Protein AF-A0A5J4L5J0-F1 (afdb_monomer_lite)

InterPro domains:
  IPR002035 von Willebrand factor, type A [PS50234] (37-260)
  IPR036465 von Willebrand factor A-like domain superfamily [G3DSA:3.40.50.410] (36-260)
  IPR036465 von Willebrand factor A-like domain superfamily [SSF53300] (37-251)

Radius of gyration: 21.5 Å; chains: 1; bounding box: 55×52×64 Å

pLDDT: mean 82.97, std 16.53, range [25.91, 98.62]

Secondary structure (DSSP, 8-state):
-HHHHHHHHHHHHHHHHHHS------THHHH--S--EEEEEEE--GGGGB-TTSSB-SB--SS--STTB-HHHHHHHHHHHHH-TT-SS-BSHHHHHHH--EEEEEEE-SS---S--TTSSSEEEEE-TT--HHHHHHS-SS-B-TTTTTTS-TT-SSSTT----S---HHHHHHHHHHHHHHHHHH-TTTTTS-EEEEEEE----SSTTT--S-S--TTHHHHHHHHHHHHHHHHHTT-EEEEEE--SS--TTTTTSS--GGG----

Sequence (268 aa):
MFKMIKAVFLFVIILCLIFSGNVYSDETALFTTVAPDALIVLDLSGSMNWNPAGGTATSTSLPCTSSSCSRLAIAKTAIFNILDDNNNGTINSSDESSLNIRIGYMRFRDGNDTGGNYASGYIRLIWGIGSRYSRIYCNNATSCTITTNAGESSSATWISGERANGGTPLASALNEAKLYLDANKASDSAGACRQKFVILITDGADTYACSGDGSENQSDMYKRRRETVAKAKALADAGYKVFVIGFGADMPTCLKRTLNWAVLLWWY

Foldseek 3Di:
DVVVVVVVVVVVVVVVVVPPDDPDPPCLVVVDPAAAEEEEEEEQAQQQQAQLAGDHQPALDPPPPDSRHGNVNPVLNVLQCQQPVVPPQKRFVVSCVVNSHFYWYKYAYADADPVLDQPDDNIHGPGDGNQRSCCQWANDNGMDGQCRPVPDPSQQSTSHGDHRYFADQLLSNLSSVQVRLVVVLVPDPCSVSHAYEYEYEEQDQHQPPPNGPRDRDDPVSLVSLVSNVVSCVVCVVVRYHYHYHHRHDDQPPSRPPRNDDSNPPDDD

Structure (mmCIF, N/CA/C/O backbone):
data_AF-A0A5J4L5J0-F1
#
_entry.id   AF-A0A5J4L5J0-F1
#
loop_
_atom_site.group_PDB
_atom_site.id
_atom_site.type_symbol
_atom_site.label_atom_id
_atom_site.label_alt_id
_atom_site.label_comp_id
_atom_site.label_asym_id
_atom_site.label_entity_id
_atom_site.label_seq_id
_atom_site.pdbx_PDB_ins_code
_atom_site.Cartn_x
_atom_site.Cartn_y
_atom_site.Cartn_z
_atom_site.occupancy
_atom_site.B_iso_or_equiv
_atom_site.auth_seq_id
_atom_site.auth_comp_id
_atom_site.auth_asym_id
_atom_site.auth_atom_id
_atom_site.pdbx_PDB_model_num
ATOM 1 N N . MET A 1 1 ? -34.696 -29.407 -43.493 1.00 52.56 1 MET A N 1
ATOM 2 C CA . MET A 1 1 ? -33.518 -28.584 -43.123 1.00 52.56 1 MET A CA 1
ATOM 3 C C . MET A 1 1 ? -33.804 -27.536 -42.042 1.00 52.56 1 MET A C 1
ATOM 5 O O . MET A 1 1 ? -33.142 -27.575 -41.016 1.00 52.56 1 MET A O 1
ATOM 9 N N . PHE A 1 2 ? -34.814 -26.664 -42.179 1.00 50.28 2 PHE A N 1
ATOM 10 C CA . PHE A 1 2 ? -35.097 -25.591 -41.198 1.00 50.28 2 PHE A CA 1
ATOM 11 C C . PHE A 1 2 ? -35.408 -26.041 -39.751 1.00 50.28 2 PHE A C 1
ATOM 13 O O . PHE A 1 2 ? -35.080 -25.323 -38.811 1.00 50.28 2 PHE A O 1
ATOM 20 N N . LYS A 1 3 ? -36.003 -27.227 -39.538 1.00 54.28 3 LYS A N 1
ATOM 21 C CA . LYS A 1 3 ? -36.276 -27.764 -38.184 1.00 54.28 3 LYS A CA 1
ATOM 22 C C . LYS A 1 3 ? -35.009 -28.192 -37.429 1.00 54.28 3 LYS A C 1
ATOM 24 O O . LYS A 1 3 ? -34.931 -27.961 -36.228 1.00 54.28 3 LYS A O 1
ATOM 29 N N . MET A 1 4 ? -34.012 -28.755 -38.119 1.00 60.25 4 MET A N 1
ATOM 30 C CA . MET A 1 4 ? -32.745 -29.152 -37.485 1.00 60.25 4 MET A CA 1
ATOM 31 C C . MET A 1 4 ? -31.898 -27.940 -37.097 1.00 60.25 4 MET A C 1
ATOM 33 O O . MET A 1 4 ? -31.312 -27.935 -36.024 1.00 60.25 4 MET A O 1
ATOM 37 N N . ILE A 1 5 ? -31.902 -26.880 -37.911 1.00 67.25 5 ILE A N 1
ATOM 38 C CA . ILE A 1 5 ? -31.168 -25.641 -37.608 1.00 67.25 5 ILE A CA 1
ATOM 39 C C . ILE A 1 5 ? -31.722 -24.973 -36.340 1.00 67.25 5 ILE A C 1
ATOM 41 O O . ILE A 1 5 ? -30.948 -24.561 -35.484 1.00 67.25 5 ILE A O 1
ATOM 45 N N . LYS A 1 6 ? -33.052 -24.943 -36.160 1.00 64.75 6 LYS A N 1
ATOM 46 C CA . LYS A 1 6 ? -33.678 -24.428 -34.927 1.00 64.75 6 LYS A CA 1
ATOM 47 C C . LYS A 1 6 ? -33.334 -25.266 -33.691 1.00 64.75 6 LYS A C 1
ATOM 49 O O . LYS A 1 6 ? -33.088 -24.697 -32.634 1.00 64.75 6 LYS A O 1
ATOM 54 N N . ALA A 1 7 ? -33.295 -26.592 -33.827 1.00 71.94 7 ALA A N 1
ATOM 55 C CA . ALA A 1 7 ? -32.950 -27.492 -32.726 1.00 71.94 7 ALA A CA 1
ATOM 56 C C . ALA A 1 7 ? -31.484 -27.336 -32.288 1.00 71.94 7 ALA A C 1
ATOM 58 O O . ALA A 1 7 ? -31.206 -27.269 -31.095 1.00 71.94 7 ALA A O 1
ATOM 59 N N . VAL A 1 8 ? -30.562 -27.198 -33.246 1.00 77.06 8 VAL A N 1
ATOM 60 C CA . VAL A 1 8 ? -29.139 -26.956 -32.964 1.00 77.06 8 VAL A CA 1
ATOM 61 C C . VAL A 1 8 ? -28.933 -25.588 -32.312 1.00 77.06 8 VAL A C 1
ATOM 63 O O . VAL A 1 8 ? -28.195 -25.484 -31.339 1.00 77.06 8 VAL A O 1
ATOM 66 N N . PHE A 1 9 ? -29.630 -24.548 -32.778 1.00 76.06 9 PHE A N 1
ATOM 67 C CA . PHE A 1 9 ? -29.516 -23.207 -32.198 1.00 76.06 9 PHE A CA 1
ATOM 68 C C . PHE A 1 9 ? -30.024 -23.152 -30.749 1.00 76.06 9 PHE A C 1
ATOM 70 O O . PHE A 1 9 ? -29.380 -22.561 -29.885 1.00 76.06 9 PHE A O 1
ATOM 77 N N . LEU A 1 10 ? -31.143 -23.827 -30.459 1.00 77.19 10 LEU A N 1
ATOM 78 C CA . LEU A 1 10 ? -31.685 -23.920 -29.102 1.00 77.19 10 LEU A CA 1
ATOM 79 C C . LEU A 1 10 ? -30.749 -24.708 -28.171 1.00 77.19 10 LEU A C 1
ATOM 81 O O . LEU A 1 10 ? -30.555 -24.322 -27.022 1.00 77.19 10 LEU A O 1
ATOM 85 N N . PHE A 1 11 ? -30.129 -25.774 -28.683 1.00 80.38 11 PHE A N 1
ATOM 86 C CA . PHE A 1 11 ? -29.163 -26.573 -27.931 1.00 80.38 11 PHE A CA 1
ATOM 87 C C . PHE A 1 11 ? -27.901 -25.774 -27.575 1.00 80.38 11 PHE A C 1
ATOM 89 O O . PHE A 1 11 ? -27.436 -25.854 -26.443 1.00 80.38 11 PHE A O 1
ATOM 96 N N . VAL A 1 12 ? -27.387 -24.947 -28.494 1.00 79.75 12 VAL A N 1
ATOM 97 C CA . VAL A 1 12 ? -26.229 -24.071 -28.235 1.00 79.75 12 VAL A CA 1
ATOM 98 C C . VAL A 1 12 ? -26.550 -23.009 -27.179 1.00 79.75 12 VAL A C 1
ATOM 100 O O . VAL A 1 12 ? -25.735 -22.784 -26.291 1.00 79.75 12 VAL A O 1
ATOM 103 N N . ILE A 1 13 ? -27.745 -22.408 -27.206 1.00 76.62 13 ILE A N 1
ATOM 104 C CA . ILE A 1 13 ? -28.166 -21.429 -26.187 1.00 76.62 13 ILE A CA 1
ATOM 105 C C . ILE A 1 13 ? -28.267 -22.082 -24.803 1.00 76.62 13 ILE A C 1
ATOM 107 O O . ILE A 1 13 ? -27.775 -21.526 -23.825 1.00 76.62 13 ILE A O 1
ATOM 111 N N . ILE A 1 14 ? -28.860 -23.275 -24.717 1.00 76.44 14 ILE A N 1
ATOM 112 C CA . ILE A 1 14 ? -28.966 -24.024 -23.457 1.00 76.44 14 ILE A CA 1
ATOM 113 C C . ILE A 1 14 ? -27.573 -24.413 -22.944 1.00 76.44 14 ILE A C 1
ATOM 115 O O . ILE A 1 14 ? -27.299 -24.262 -21.759 1.00 76.44 14 ILE A O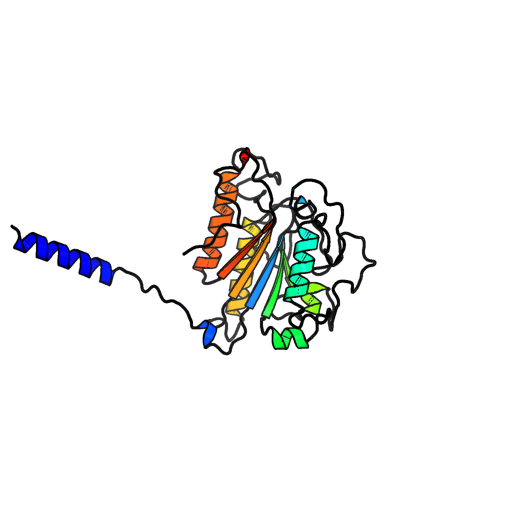 1
ATOM 119 N N . LEU A 1 15 ? -26.662 -24.832 -23.827 1.00 74.62 15 LEU A N 1
ATOM 120 C CA . LEU A 1 15 ? -25.277 -25.132 -23.464 1.00 74.62 15 LEU A CA 1
ATOM 121 C C . LEU A 1 15 ? -24.551 -23.882 -22.931 1.00 74.62 15 LEU A C 1
ATOM 123 O O . LEU A 1 15 ? -23.882 -23.957 -21.905 1.00 74.62 15 LEU A O 1
ATOM 127 N N . CYS A 1 16 ? -24.736 -22.719 -23.561 1.00 68.31 16 CYS A N 1
ATOM 128 C CA . CYS A 1 16 ? -24.175 -21.454 -23.081 1.00 68.31 16 CYS A CA 1
ATOM 129 C C . CYS A 1 16 ? -24.730 -21.033 -21.711 1.00 68.31 16 CYS A C 1
ATOM 131 O O . CYS A 1 16 ? -23.975 -20.479 -20.922 1.00 68.31 16 CYS A O 1
ATOM 133 N N . LEU A 1 17 ? -26.000 -21.330 -21.411 1.00 64.69 17 LEU A N 1
ATOM 134 C CA . LEU A 1 17 ? -26.625 -21.034 -20.114 1.00 64.69 17 LEU A CA 1
ATOM 135 C C . LEU A 1 17 ? -26.180 -21.989 -18.991 1.00 64.69 17 LEU A C 1
ATOM 137 O O . LEU A 1 17 ? -26.175 -21.606 -17.825 1.00 64.69 17 LEU A O 1
ATOM 141 N N . ILE A 1 18 ? -25.794 -23.225 -19.327 1.00 69.69 18 ILE A N 1
ATOM 142 C CA . ILE A 1 18 ? -25.270 -24.206 -18.360 1.00 69.69 18 ILE A CA 1
ATOM 143 C C . ILE A 1 18 ? -23.788 -23.931 -18.039 1.00 69.69 18 ILE A C 1
ATOM 145 O O . ILE A 1 18 ? -23.340 -24.208 -16.929 1.00 69.69 18 ILE A O 1
ATOM 149 N N . PHE A 1 19 ? -23.030 -23.370 -18.992 1.00 59.81 19 PHE A N 1
ATOM 150 C CA . PHE A 1 19 ? -21.606 -23.036 -18.830 1.00 59.81 19 PHE A CA 1
ATOM 151 C C . PHE A 1 19 ? -21.324 -21.568 -18.481 1.00 59.81 19 PHE A C 1
ATOM 153 O O . PHE A 1 19 ? -20.173 -21.223 -18.206 1.00 59.81 19 PHE A O 1
ATOM 160 N N . SER A 1 20 ? -22.332 -20.694 -18.453 1.00 53.97 20 SER A N 1
ATOM 161 C CA . SER A 1 20 ? -22.197 -19.378 -17.832 1.00 53.97 20 SER A CA 1
ATOM 162 C C . SER A 1 20 ? -22.047 -19.568 -16.325 1.00 53.97 20 SER A C 1
ATOM 164 O O . SER A 1 20 ? -23.019 -19.847 -15.626 1.00 53.97 20 SER A O 1
ATOM 166 N N . GLY A 1 21 ? -20.809 -19.465 -15.834 1.00 55.59 21 GLY A N 1
ATOM 167 C CA . GLY A 1 21 ? -20.530 -19.429 -14.403 1.00 55.59 21 GLY A CA 1
ATOM 168 C C . GLY A 1 21 ? -21.395 -18.366 -13.728 1.00 55.59 21 GLY A C 1
ATOM 169 O O . GLY A 1 21 ? -21.675 -17.321 -14.315 1.00 55.59 21 GLY A O 1
ATOM 170 N N . ASN A 1 22 ? -21.848 -18.647 -12.508 1.00 57.38 22 ASN A N 1
ATOM 171 C CA . ASN A 1 22 ? -22.614 -17.674 -11.744 1.00 57.38 22 ASN A CA 1
ATOM 172 C C . ASN A 1 22 ? -21.765 -16.408 -11.551 1.00 57.38 22 ASN A C 1
ATOM 174 O O . ASN A 1 22 ? -20.768 -16.437 -10.829 1.00 57.38 22 ASN A O 1
ATOM 178 N N . VAL A 1 23 ? -22.154 -15.306 -12.190 1.00 46.38 23 VAL A N 1
ATOM 179 C CA . VAL A 1 23 ? -21.653 -13.974 -11.851 1.00 46.38 23 VAL A CA 1
ATOM 180 C C . VAL A 1 23 ? -22.565 -13.464 -10.746 1.00 46.38 23 VAL A C 1
ATOM 182 O O . VAL A 1 23 ? -23.669 -12.990 -11.005 1.00 46.38 23 VAL A O 1
ATOM 185 N N . TYR A 1 24 ? -22.141 -13.648 -9.501 1.00 52.78 24 TYR A N 1
ATOM 186 C CA . TYR A 1 24 ? -22.815 -13.032 -8.368 1.00 52.78 24 TYR A CA 1
ATOM 187 C C . TYR A 1 24 ? -22.299 -11.599 -8.217 1.00 52.78 24 TYR A C 1
ATOM 189 O O . TYR A 1 24 ? -21.095 -11.392 -8.076 1.00 52.78 24 TYR A O 1
ATOM 197 N N . SER A 1 25 ? -23.208 -10.620 -8.207 1.00 47.84 25 SER A N 1
ATOM 198 C CA . SER A 1 25 ? -22.940 -9.360 -7.505 1.00 47.84 25 SER A CA 1
ATOM 199 C C . SER A 1 25 ? -22.868 -9.715 -6.021 1.00 47.84 25 SER A C 1
ATOM 201 O O . SER A 1 25 ? -23.880 -10.080 -5.421 1.00 47.84 25 SER A O 1
ATOM 203 N N . ASP A 1 26 ? -21.660 -9.748 -5.462 1.00 57.84 26 ASP A N 1
ATOM 204 C CA . ASP A 1 26 ? -21.431 -10.116 -4.066 1.00 57.84 26 ASP A CA 1
ATOM 205 C C . ASP A 1 26 ? -21.757 -8.932 -3.140 1.00 57.84 26 ASP A C 1
ATOM 207 O O . ASP A 1 26 ? -20.876 -8.198 -2.693 1.00 57.84 26 ASP A O 1
ATOM 211 N N . GLU A 1 27 ? -23.048 -8.755 -2.847 1.00 51.84 27 GLU A N 1
ATOM 212 C CA . GLU A 1 27 ? -23.554 -7.798 -1.851 1.00 51.84 27 GLU A CA 1
ATOM 213 C C . GLU A 1 27 ? -23.378 -8.308 -0.407 1.00 51.84 27 GLU A C 1
ATOM 215 O O . GLU A 1 27 ? -23.875 -7.690 0.536 1.00 51.84 27 GLU A O 1
ATOM 220 N N . THR A 1 28 ? -22.680 -9.433 -0.186 1.00 55.97 28 THR A N 1
ATOM 221 C CA . THR A 1 28 ? -22.481 -10.003 1.160 1.00 55.97 28 THR A CA 1
ATOM 222 C C . THR A 1 28 ? -21.806 -8.993 2.092 1.00 55.97 28 THR A C 1
ATOM 224 O O . THR A 1 28 ? -22.116 -8.949 3.280 1.00 55.97 28 THR A O 1
ATOM 227 N N . ALA A 1 29 ? -20.978 -8.097 1.544 1.00 53.62 29 ALA A N 1
ATOM 228 C CA . ALA A 1 29 ? -20.359 -6.991 2.274 1.00 53.62 29 ALA A CA 1
ATOM 229 C C . ALA A 1 29 ? -21.366 -6.007 2.906 1.00 53.62 29 ALA A C 1
ATOM 231 O O . ALA A 1 29 ? -21.043 -5.389 3.916 1.00 53.62 29 ALA A O 1
ATOM 232 N N . LEU A 1 30 ? -22.576 -5.875 2.349 1.00 51.03 30 LEU A N 1
ATOM 233 C CA . LEU A 1 30 ? -23.622 -4.986 2.867 1.00 51.03 30 LEU A CA 1
ATOM 234 C C . LEU A 1 30 ? -24.347 -5.584 4.089 1.00 51.03 30 LEU A C 1
ATOM 236 O O . LEU A 1 30 ? -24.940 -4.849 4.876 1.00 51.03 30 LEU A O 1
ATOM 240 N N . PHE A 1 31 ? -24.294 -6.911 4.265 1.00 52.12 31 PHE A N 1
ATOM 241 C CA . PHE A 1 31 ? -25.035 -7.638 5.308 1.00 52.12 31 PHE A CA 1
ATOM 242 C C . PHE A 1 31 ? -24.140 -8.359 6.325 1.00 52.12 31 PHE A C 1
ATOM 244 O O . PHE A 1 31 ? -24.642 -8.917 7.303 1.00 52.12 31 PHE A O 1
ATOM 251 N N . THR A 1 32 ? -22.818 -8.342 6.146 1.00 55.34 32 THR A N 1
ATOM 252 C CA . THR A 1 32 ? -21.877 -8.808 7.169 1.00 55.34 32 THR A CA 1
ATOM 253 C C . THR A 1 32 ? -21.613 -7.704 8.187 1.00 55.34 32 THR A C 1
ATOM 255 O O . THR A 1 32 ? -21.039 -6.674 7.856 1.00 55.34 32 THR A O 1
ATOM 258 N N . THR A 1 33 ? -21.924 -7.949 9.460 1.00 67.81 33 THR A N 1
ATOM 259 C CA . THR A 1 33 ? -21.573 -7.081 10.605 1.00 67.81 33 THR A CA 1
ATOM 260 C C . THR A 1 33 ? -20.072 -7.065 10.934 1.00 67.81 33 THR A C 1
ATOM 262 O O . THR A 1 33 ? -19.659 -6.560 11.977 1.00 67.81 33 THR A O 1
ATOM 265 N N . VAL A 1 34 ? -19.237 -7.649 10.073 1.00 88.81 34 VAL A N 1
ATOM 266 C CA . VAL A 1 34 ? -17.810 -7.839 10.311 1.00 88.81 34 VAL A CA 1
ATOM 267 C C . VAL A 1 34 ? -17.030 -6.734 9.609 1.00 88.81 34 VAL A C 1
ATOM 269 O O . VAL A 1 34 ? -17.001 -6.681 8.383 1.00 88.81 34 VAL A O 1
ATOM 272 N N . ALA A 1 35 ? -16.357 -5.893 10.398 1.00 92.06 35 ALA A N 1
ATOM 273 C CA . ALA A 1 35 ? -15.466 -4.850 9.895 1.00 92.06 35 ALA A CA 1
ATOM 274 C C . ALA A 1 35 ? -14.453 -5.429 8.886 1.00 92.06 35 ALA A C 1
ATOM 276 O O . ALA A 1 35 ? -13.770 -6.404 9.235 1.00 92.06 35 ALA A O 1
ATOM 277 N N . PRO A 1 36 ? -14.341 -4.871 7.665 1.00 94.56 36 PRO A N 1
ATOM 278 C CA . PRO A 1 36 ? -13.401 -5.347 6.658 1.00 94.56 36 PRO A CA 1
ATOM 279 C C . PRO A 1 36 ? -11.950 -5.043 7.040 1.00 94.56 36 PRO A C 1
ATOM 281 O O . PRO A 1 36 ? -11.681 -4.173 7.870 1.00 94.56 36 PRO A O 1
ATOM 284 N N . ASP A 1 37 ? -11.012 -5.726 6.383 1.00 97.31 37 ASP A N 1
ATOM 285 C CA . ASP A 1 37 ? -9.586 -5.430 6.509 1.00 97.31 37 ASP A CA 1
ATOM 286 C C . ASP A 1 37 ? -9.050 -4.708 5.272 1.00 97.31 37 ASP A C 1
ATOM 288 O O . ASP A 1 37 ? -9.292 -5.138 4.144 1.00 97.31 37 ASP A O 1
ATOM 292 N N . ALA A 1 38 ? -8.243 -3.670 5.467 1.00 97.88 38 ALA A N 1
ATOM 293 C CA . ALA A 1 38 ? -7.542 -2.984 4.387 1.00 97.88 38 ALA A CA 1
ATOM 294 C C . ALA A 1 38 ? -6.039 -2.917 4.668 1.00 97.88 38 ALA A C 1
ATOM 296 O O . ALA A 1 38 ? -5.607 -2.460 5.724 1.00 97.88 38 ALA A O 1
ATOM 297 N N . LEU A 1 39 ? -5.226 -3.346 3.705 1.00 98.62 39 LEU A N 1
ATOM 298 C CA . LEU A 1 39 ? -3.779 -3.180 3.732 1.00 98.62 39 LEU A CA 1
ATOM 299 C C . LEU A 1 39 ? -3.385 -2.027 2.811 1.00 98.62 39 LEU A C 1
ATOM 301 O O . LEU A 1 39 ? -3.484 -2.144 1.589 1.00 98.62 39 LEU A O 1
ATOM 305 N N . ILE A 1 40 ? -2.897 -0.935 3.392 1.00 98.19 40 ILE A N 1
ATOM 306 C CA . ILE A 1 40 ? -2.245 0.132 2.633 1.00 98.19 40 ILE A CA 1
ATOM 307 C C . ILE A 1 40 ? -0.853 -0.366 2.253 1.00 98.19 40 ILE A C 1
ATOM 309 O O . ILE A 1 40 ? -0.044 -0.667 3.131 1.00 98.19 40 ILE A O 1
ATOM 313 N N . VAL A 1 41 ? -0.579 -0.448 0.954 1.00 97.62 41 VAL A N 1
ATOM 314 C CA . VAL A 1 41 ? 0.730 -0.801 0.399 1.00 97.62 41 VAL A CA 1
ATOM 315 C C . VAL A 1 41 ? 1.279 0.441 -0.280 1.00 97.62 41 VAL A C 1
ATOM 317 O O . VAL A 1 41 ? 0.811 0.833 -1.348 1.00 97.62 41 VAL A O 1
ATOM 320 N N . LEU A 1 42 ? 2.239 1.093 0.364 1.00 96.31 42 LEU A N 1
ATOM 321 C CA . LEU A 1 42 ? 2.723 2.388 -0.082 1.00 96.31 42 LEU A CA 1
ATOM 322 C C . LEU A 1 42 ? 4.111 2.309 -0.700 1.00 96.31 42 LEU A C 1
ATOM 324 O O . LEU A 1 42 ? 5.065 1.813 -0.093 1.00 96.31 42 LEU A O 1
ATOM 328 N N . ASP A 1 43 ? 4.194 2.896 -1.880 1.00 94.50 43 ASP A N 1
ATOM 329 C CA . ASP A 1 43 ? 5.421 3.153 -2.597 1.00 94.50 43 ASP A CA 1
ATOM 330 C C . ASP A 1 43 ? 6.234 4.252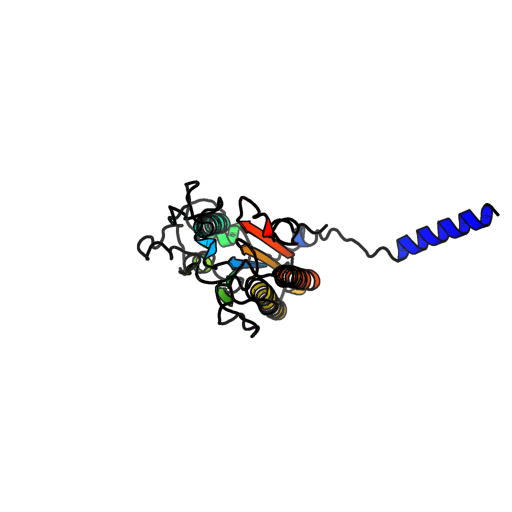 -1.926 1.00 94.50 43 ASP A C 1
ATOM 332 O O . ASP A 1 43 ? 5.767 5.368 -1.678 1.00 94.50 43 ASP A O 1
ATOM 336 N N . LEU A 1 44 ? 7.479 3.913 -1.648 1.00 93.81 44 LEU A N 1
ATOM 337 C CA . LEU A 1 44 ? 8.501 4.807 -1.155 1.00 93.81 44 LEU A CA 1
ATOM 338 C C . LEU A 1 44 ? 9.744 4.718 -2.044 1.00 93.81 44 LEU A C 1
ATOM 340 O O . LEU A 1 44 ? 10.857 4.851 -1.549 1.00 93.81 44 LEU A O 1
ATOM 344 N N . SER A 1 45 ? 9.580 4.485 -3.342 1.00 91.81 45 SER A N 1
ATOM 345 C CA . SER A 1 45 ? 10.622 4.693 -4.345 1.00 91.81 45 SER A CA 1
ATOM 346 C C . SER A 1 45 ? 11.021 6.172 -4.425 1.00 91.81 45 SER A C 1
ATOM 348 O O . SER A 1 45 ? 10.297 7.073 -3.994 1.00 91.81 45 SER A O 1
ATOM 350 N N . GLY A 1 46 ? 12.206 6.456 -4.964 1.00 88.81 46 GLY A N 1
ATOM 351 C CA . GLY A 1 46 ? 12.734 7.815 -5.088 1.00 88.81 46 GLY A CA 1
ATOM 352 C C . GLY A 1 46 ? 11.868 8.730 -5.960 1.00 88.81 46 GLY A C 1
ATOM 353 O O . GLY A 1 46 ? 11.796 9.932 -5.693 1.00 88.81 46 GLY A O 1
ATOM 354 N N . SER A 1 47 ? 11.171 8.176 -6.954 1.00 86.88 47 SER A N 1
ATOM 355 C CA . SER A 1 47 ? 10.265 8.912 -7.841 1.00 86.88 47 SER A CA 1
ATOM 356 C C . SER A 1 47 ? 9.061 9.501 -7.095 1.00 86.88 47 SER A C 1
ATOM 358 O O . SER A 1 47 ? 8.575 10.574 -7.460 1.00 86.88 47 SER A O 1
ATOM 360 N N . MET A 1 48 ? 8.672 8.929 -5.951 1.00 88.88 48 MET A N 1
ATOM 361 C CA . MET A 1 48 ? 7.610 9.477 -5.101 1.00 88.88 48 MET A CA 1
ATOM 362 C C . MET A 1 48 ? 7.958 10.850 -4.487 1.00 88.88 48 MET A C 1
ATOM 364 O O . MET A 1 48 ? 7.066 11.561 -4.016 1.00 88.88 48 MET A O 1
ATOM 368 N N . ASN A 1 49 ? 9.228 11.278 -4.515 1.00 88.12 49 ASN A N 1
ATOM 369 C CA . ASN A 1 49 ? 9.627 12.641 -4.130 1.00 88.12 49 ASN A CA 1
ATOM 370 C C . ASN A 1 49 ? 9.394 13.688 -5.228 1.00 88.12 49 ASN A C 1
ATOM 372 O O . ASN A 1 49 ? 9.593 14.878 -4.983 1.00 88.12 49 ASN A O 1
ATOM 376 N N . TRP A 1 50 ? 9.007 13.286 -6.434 1.00 85.69 50 TRP A N 1
ATOM 377 C CA . TRP A 1 50 ? 8.839 14.206 -7.554 1.00 85.69 50 TRP A CA 1
ATOM 378 C C . TRP A 1 50 ? 7.464 14.862 -7.533 1.00 85.69 50 TRP A C 1
ATOM 380 O O . TRP A 1 50 ? 6.539 14.401 -6.858 1.00 85.69 50 TRP A O 1
ATOM 390 N N . ASN A 1 51 ? 7.331 15.963 -8.269 1.00 84.88 51 ASN A N 1
ATOM 391 C CA . ASN A 1 51 ? 6.029 16.573 -8.491 1.00 84.88 51 ASN A CA 1
ATOM 392 C C . ASN A 1 51 ? 5.150 15.614 -9.326 1.00 84.88 51 ASN A C 1
ATOM 394 O O . ASN A 1 51 ? 5.677 14.946 -10.224 1.00 84.88 51 ASN A O 1
ATOM 398 N N . PRO A 1 52 ? 3.825 15.534 -9.094 1.00 81.69 52 PRO A N 1
ATOM 399 C CA . PRO A 1 52 ? 2.918 14.774 -9.953 1.00 81.69 52 PRO A CA 1
ATOM 400 C C . PRO A 1 52 ? 3.092 15.070 -11.448 1.00 81.69 52 PRO A C 1
ATOM 402 O O . PRO A 1 52 ? 3.181 14.122 -12.226 1.00 81.69 52 PRO A O 1
ATOM 405 N N . ALA A 1 53 ? 3.265 16.348 -11.815 1.00 77.31 53 ALA A N 1
ATOM 406 C CA . ALA A 1 53 ? 3.541 16.833 -13.171 1.00 77.31 53 ALA A CA 1
ATOM 407 C C . ALA A 1 53 ? 4.898 16.389 -13.755 1.00 77.31 53 ALA A C 1
ATOM 409 O O . ALA A 1 53 ? 5.154 16.586 -14.939 1.00 77.31 53 ALA A O 1
ATOM 410 N N . GLY A 1 54 ? 5.763 15.772 -12.948 1.00 73.56 54 GLY A N 1
ATOM 411 C CA . GLY A 1 54 ? 7.156 15.491 -13.281 1.00 73.56 54 GLY A CA 1
ATOM 412 C C . GLY A 1 54 ? 8.106 16.587 -12.788 1.00 73.56 54 GLY A C 1
ATOM 413 O O . GLY A 1 54 ? 7.701 17.705 -12.476 1.00 73.56 54 GLY A O 1
ATOM 414 N N . GLY A 1 55 ? 9.395 16.251 -12.693 1.00 75.75 55 GLY A N 1
ATOM 415 C CA . GLY A 1 55 ? 10.423 17.153 -12.171 1.00 75.75 55 GLY A CA 1
ATOM 416 C C . GLY A 1 55 ? 10.440 17.269 -10.641 1.00 75.75 55 GLY A C 1
ATOM 417 O O . GLY A 1 55 ? 9.775 16.525 -9.918 1.00 75.75 55 GLY A O 1
ATOM 418 N N . THR A 1 56 ? 11.254 18.195 -10.135 1.00 77.69 56 THR A N 1
ATOM 419 C CA . THR A 1 56 ? 11.510 18.358 -8.697 1.00 77.69 56 THR A CA 1
ATOM 420 C C . THR A 1 56 ? 10.296 18.947 -7.980 1.00 77.69 56 THR A C 1
ATOM 422 O O . THR A 1 56 ? 9.830 20.030 -8.330 1.00 77.69 56 THR A O 1
ATOM 425 N N . ALA A 1 57 ? 9.803 18.270 -6.939 1.00 77.62 57 ALA A N 1
ATOM 426 C CA . ALA A 1 57 ? 8.829 18.869 -6.033 1.00 77.62 57 ALA A CA 1
ATOM 427 C C . ALA A 1 57 ? 9.481 20.004 -5.233 1.00 77.62 57 ALA A C 1
ATOM 429 O O . ALA A 1 57 ? 10.584 19.844 -4.712 1.00 77.62 57 ALA A O 1
ATOM 430 N N . THR A 1 58 ? 8.794 21.138 -5.096 1.00 72.69 58 THR A N 1
ATOM 431 C CA . THR A 1 58 ? 9.294 22.267 -4.290 1.00 72.69 58 THR A CA 1
ATOM 432 C C . THR A 1 58 ? 8.713 22.289 -2.878 1.00 72.69 58 THR A C 1
ATOM 434 O O . THR A 1 58 ? 9.117 23.115 -2.064 1.00 72.69 58 THR A O 1
ATOM 437 N N . SER A 1 59 ? 7.803 21.361 -2.557 1.00 73.56 59 SER A N 1
ATOM 438 C CA . SER A 1 59 ? 7.276 21.175 -1.207 1.00 73.56 59 SER A CA 1
ATOM 439 C C . SER A 1 59 ? 7.145 19.696 -0.841 1.00 73.56 59 SER A C 1
ATOM 441 O O . SER A 1 59 ? 6.622 18.884 -1.602 1.00 73.56 59 SER A O 1
ATOM 443 N N . THR A 1 60 ? 7.595 19.354 0.362 1.00 75.25 60 THR A N 1
ATOM 444 C CA . THR A 1 60 ? 7.358 18.058 1.020 1.00 75.25 60 THR A CA 1
ATOM 445 C C . THR A 1 60 ? 6.570 18.226 2.323 1.00 75.25 60 THR A C 1
ATOM 447 O O . THR A 1 60 ? 6.494 17.304 3.134 1.00 75.25 60 THR A O 1
ATOM 450 N N . SER A 1 61 ? 6.011 19.419 2.540 1.00 77.50 61 SER A N 1
ATOM 451 C CA . SER A 1 61 ? 5.292 19.798 3.753 1.00 77.50 61 SER A CA 1
ATOM 452 C C . SER A 1 61 ? 3.939 19.095 3.858 1.00 77.50 61 SER A C 1
ATOM 454 O O . SER A 1 61 ? 3.324 18.743 2.850 1.00 77.50 61 SER A O 1
ATOM 456 N N . LEU A 1 62 ? 3.469 18.928 5.095 1.00 81.50 62 LEU A N 1
ATOM 457 C CA . LEU A 1 62 ? 2.159 18.369 5.417 1.00 81.50 62 LEU A CA 1
ATOM 458 C C . LEU A 1 62 ? 1.360 19.359 6.285 1.00 81.50 62 LEU A C 1
ATOM 460 O O . LEU A 1 62 ? 1.955 19.948 7.191 1.00 81.50 62 LEU A O 1
ATOM 464 N N . PRO A 1 63 ? 0.047 19.544 6.046 1.00 85.56 63 PRO A N 1
ATOM 465 C CA . PRO A 1 63 ? -0.713 19.025 4.903 1.00 85.56 63 PRO A CA 1
ATOM 466 C C . PRO A 1 63 ? -0.166 19.542 3.568 1.00 85.56 63 PRO A C 1
ATOM 468 O O . PRO A 1 63 ? 0.318 20.670 3.474 1.00 85.56 63 PRO A O 1
ATOM 471 N N . CYS A 1 64 ? -0.265 18.723 2.522 1.00 83.50 64 CYS A N 1
ATOM 472 C CA . CYS A 1 64 ? -0.043 19.209 1.172 1.00 83.50 64 CYS A CA 1
ATOM 473 C C . CYS A 1 64 ? -1.226 20.091 0.747 1.00 83.50 64 CYS A C 1
ATOM 475 O O . CYS A 1 64 ? -2.330 19.597 0.531 1.00 83.50 64 CYS A O 1
ATOM 477 N N . THR A 1 65 ? -0.982 21.391 0.596 1.00 80.81 65 THR A N 1
ATOM 478 C CA . THR A 1 65 ? -1.992 22.382 0.178 1.00 80.81 65 THR A CA 1
ATOM 479 C C . THR A 1 65 ? -1.639 23.091 -1.131 1.00 80.81 65 THR A C 1
ATOM 481 O O . THR A 1 65 ? -2.361 23.984 -1.565 1.00 80.81 65 THR A O 1
ATOM 484 N N . SER A 1 66 ? -0.532 22.707 -1.776 1.00 79.25 66 SER A N 1
ATOM 485 C CA . SER A 1 66 ? -0.034 23.338 -3.005 1.00 79.25 66 SER A CA 1
ATOM 486 C C . SER A 1 66 ? 0.027 22.349 -4.168 1.00 79.25 66 SER A C 1
ATOM 488 O O . SER A 1 66 ? 0.211 21.151 -3.966 1.00 79.25 66 SER A O 1
ATOM 490 N N . SER A 1 67 ? -0.031 22.847 -5.403 1.00 75.50 67 SER A N 1
ATOM 491 C CA . SER A 1 67 ? 0.223 22.042 -6.610 1.00 75.50 67 SER A CA 1
ATOM 492 C C . SER A 1 67 ? 1.685 21.589 -6.745 1.00 75.50 67 SER A C 1
ATOM 494 O O . SER A 1 67 ? 2.010 20.770 -7.605 1.00 75.50 67 SER A O 1
ATOM 496 N N . SER A 1 68 ? 2.576 22.095 -5.890 1.00 80.62 68 SER A N 1
ATOM 497 C CA . SER A 1 68 ? 4.014 21.832 -5.951 1.00 80.62 68 SER A CA 1
ATOM 498 C C . SER A 1 68 ? 4.490 20.703 -5.033 1.00 80.62 68 SER A C 1
ATOM 500 O O . SER A 1 68 ? 5.695 20.441 -4.960 1.00 80.62 68 SER A O 1
ATOM 502 N N . CYS A 1 69 ? 3.569 20.051 -4.321 1.00 86.00 69 CYS A N 1
ATOM 503 C CA . CYS A 1 69 ? 3.897 18.958 -3.419 1.00 86.00 69 CYS A CA 1
ATOM 504 C C . CYS A 1 69 ? 4.489 17.752 -4.145 1.00 86.00 69 CYS A C 1
ATOM 506 O O . CYS A 1 69 ? 4.163 17.477 -5.302 1.00 86.00 69 CYS A O 1
ATOM 508 N N . SER A 1 70 ? 5.293 16.972 -3.428 1.00 88.12 70 SER A N 1
ATOM 509 C CA . SER A 1 70 ? 5.665 15.640 -3.887 1.00 88.12 70 SER A CA 1
ATOM 510 C C . SER A 1 70 ? 4.469 14.686 -3.885 1.00 88.12 70 SER A C 1
ATOM 512 O O . SER A 1 70 ? 3.537 14.826 -3.085 1.00 88.12 70 SER A O 1
ATOM 514 N N . ARG A 1 71 ? 4.522 13.664 -4.744 1.00 88.56 71 ARG A N 1
ATOM 515 C CA . ARG A 1 71 ? 3.550 12.554 -4.765 1.00 88.56 71 ARG A CA 1
ATOM 516 C C . ARG A 1 71 ? 3.408 11.916 -3.384 1.00 88.56 71 ARG A C 1
ATOM 518 O O . ARG A 1 71 ? 2.297 11.678 -2.916 1.00 88.56 71 ARG A O 1
ATOM 525 N N . LEU A 1 72 ? 4.528 11.737 -2.684 1.00 89.19 72 LEU A N 1
ATOM 526 C CA . LEU A 1 72 ? 4.543 11.218 -1.323 1.00 89.19 72 LEU A CA 1
ATOM 527 C C . LEU A 1 72 ? 3.832 12.144 -0.326 1.00 89.19 72 LEU A C 1
ATOM 529 O O . LEU A 1 72 ? 3.090 11.653 0.518 1.00 89.19 72 LEU A O 1
ATOM 533 N N . ALA A 1 73 ? 4.024 13.464 -0.399 1.00 88.56 73 ALA A N 1
ATOM 534 C CA . ALA A 1 73 ? 3.328 14.398 0.491 1.00 88.56 73 ALA A CA 1
ATOM 535 C C . ALA A 1 73 ? 1.807 14.387 0.252 1.00 88.56 73 ALA A C 1
ATOM 537 O O . ALA A 1 73 ? 1.025 14.430 1.206 1.00 88.56 73 ALA A O 1
ATOM 538 N N . ILE A 1 74 ? 1.380 14.247 -1.006 1.00 89.31 74 ILE A N 1
ATOM 539 C CA . ILE A 1 74 ? -0.035 14.081 -1.362 1.00 89.31 74 ILE A CA 1
ATOM 540 C C . ILE A 1 74 ? -0.575 12.765 -0.792 1.00 89.31 74 ILE A C 1
ATOM 542 O O . ILE A 1 74 ? -1.593 12.782 -0.105 1.00 89.31 74 ILE A O 1
ATOM 546 N N . ALA A 1 75 ? 0.130 11.646 -0.992 1.00 91.75 75 ALA A N 1
ATOM 547 C CA . ALA A 1 75 ? -0.254 10.344 -0.444 1.00 91.75 75 ALA A CA 1
ATOM 548 C C . ALA A 1 75 ? -0.391 10.381 1.085 1.00 91.75 75 ALA A C 1
ATOM 550 O O . ALA A 1 75 ? -1.406 9.957 1.629 1.00 91.75 75 ALA A O 1
ATOM 551 N N . LYS A 1 76 ? 0.599 10.951 1.784 1.00 91.56 76 LYS A N 1
ATOM 552 C CA . LYS A 1 76 ? 0.586 11.121 3.245 1.00 91.56 76 LYS A CA 1
ATOM 553 C C . LYS A 1 76 ? -0.589 11.979 3.723 1.00 91.56 76 LYS A C 1
ATOM 555 O O . LYS A 1 76 ? -1.170 11.677 4.760 1.00 91.56 76 LYS A O 1
ATOM 560 N N . THR A 1 77 ? -0.946 13.027 2.981 1.00 91.56 77 THR A N 1
ATOM 561 C CA . THR A 1 77 ? -2.100 13.884 3.304 1.00 91.56 77 THR A CA 1
ATOM 562 C C . THR A 1 77 ? -3.417 13.142 3.081 1.00 91.56 77 THR A C 1
ATOM 564 O O . THR A 1 77 ? -4.286 13.160 3.943 1.00 91.56 77 THR A O 1
ATOM 567 N N . ALA A 1 78 ? -3.551 12.431 1.960 1.00 93.25 78 ALA A N 1
ATOM 568 C CA . ALA A 1 78 ? -4.749 11.655 1.655 1.00 93.25 78 ALA A CA 1
ATOM 569 C C . ALA A 1 78 ? -4.971 10.520 2.664 1.00 93.25 78 ALA A C 1
ATOM 571 O O . ALA A 1 78 ? -6.084 10.340 3.142 1.00 93.25 78 ALA A O 1
ATOM 572 N N . ILE A 1 79 ? -3.909 9.796 3.038 1.00 95.25 79 ILE A N 1
ATOM 573 C CA . ILE A 1 79 ? -3.982 8.751 4.065 1.00 95.25 79 ILE A CA 1
ATOM 574 C C . ILE A 1 79 ? -4.395 9.349 5.412 1.00 95.25 79 ILE A C 1
ATOM 576 O O . ILE A 1 79 ? -5.223 8.750 6.086 1.00 95.25 79 ILE A O 1
ATOM 580 N N . PHE A 1 80 ? -3.871 10.520 5.799 1.00 95.12 80 PHE A N 1
ATOM 581 C CA . PHE A 1 80 ? -4.322 11.191 7.023 1.00 95.12 80 PHE A CA 1
ATOM 582 C C . PHE A 1 80 ? -5.828 11.430 7.002 1.00 95.12 80 PHE A C 1
ATOM 584 O O . PHE A 1 80 ? -6.509 11.014 7.924 1.00 95.12 80 PHE A O 1
ATOM 591 N N . ASN A 1 81 ? -6.337 12.026 5.923 1.00 94.81 81 ASN A N 1
ATOM 592 C CA . ASN A 1 81 ? -7.758 12.347 5.795 1.00 94.81 81 ASN A CA 1
ATOM 593 C C . ASN A 1 81 ? -8.648 11.093 5.750 1.00 94.81 81 ASN A C 1
ATOM 595 O O . ASN A 1 81 ? -9.791 11.151 6.176 1.00 94.81 81 ASN A O 1
ATOM 599 N N . ILE A 1 82 ? -8.146 9.959 5.245 1.00 94.81 82 ILE A N 1
ATOM 600 C CA . ILE A 1 82 ? -8.861 8.674 5.328 1.00 94.81 82 ILE A CA 1
ATOM 601 C C . ILE A 1 82 ? -8.935 8.189 6.780 1.00 94.81 82 ILE A C 1
ATOM 603 O O . ILE A 1 82 ? -9.940 7.619 7.184 1.00 94.81 82 ILE A O 1
ATOM 607 N N . LEU A 1 83 ? -7.858 8.364 7.547 1.00 96.62 83 LEU A N 1
ATOM 608 C CA . LEU A 1 83 ? -7.761 7.893 8.929 1.00 96.62 83 LEU A CA 1
ATOM 609 C C . LEU A 1 83 ? -8.391 8.856 9.951 1.00 96.62 83 LEU A C 1
ATOM 611 O O . LEU A 1 83 ? -8.691 8.424 11.057 1.00 96.62 83 LEU A O 1
ATOM 615 N N . ASP A 1 84 ? -8.558 10.132 9.610 1.00 96.50 84 ASP A N 1
ATOM 616 C CA . ASP A 1 84 ? -9.275 11.172 10.365 1.00 96.50 84 ASP A CA 1
ATOM 617 C C . ASP A 1 84 ? -10.721 11.261 9.852 1.00 96.50 84 ASP A C 1
ATOM 619 O O . ASP A 1 84 ? -11.137 12.252 9.257 1.00 96.50 84 ASP A O 1
ATOM 623 N N . ASP A 1 85 ? -11.472 10.171 10.011 1.00 96.50 85 ASP A N 1
ATOM 624 C CA . ASP A 1 85 ? -12.789 9.963 9.393 1.00 96.50 85 ASP A CA 1
ATOM 625 C C . ASP A 1 85 ? -13.805 11.069 9.729 1.00 96.50 85 ASP A C 1
ATOM 627 O O . ASP A 1 85 ? -14.584 11.506 8.878 1.00 96.50 85 ASP A O 1
ATOM 631 N N . ASN A 1 86 ? -13.762 11.594 10.955 1.00 94.94 86 ASN A N 1
ATOM 632 C CA . ASN A 1 86 ? -14.649 12.685 11.365 1.00 94.94 86 ASN A CA 1
ATOM 633 C C . ASN A 1 86 ? -14.146 14.087 10.950 1.00 94.94 86 ASN A C 1
ATOM 635 O O . ASN A 1 86 ? -14.824 15.078 11.234 1.00 94.94 86 ASN A O 1
ATOM 639 N N . ASN A 1 87 ? -12.998 14.175 10.267 1.00 95.12 87 ASN A N 1
ATOM 640 C CA . ASN A 1 87 ? -12.365 15.395 9.762 1.00 95.12 87 ASN A CA 1
ATOM 641 C C . ASN A 1 87 ? -12.142 16.484 10.829 1.00 95.12 87 ASN A C 1
ATOM 643 O O . ASN A 1 87 ? -12.274 17.679 10.543 1.00 95.12 87 ASN A O 1
ATOM 647 N N . ASN A 1 88 ? -11.826 16.101 12.069 1.00 95.56 88 ASN A N 1
ATOM 648 C CA . ASN A 1 88 ? -11.555 17.060 13.143 1.00 95.56 88 ASN A CA 1
ATOM 649 C C . ASN A 1 88 ? -10.075 17.497 13.207 1.00 95.56 88 ASN A C 1
ATOM 651 O O . ASN A 1 88 ? -9.711 18.332 14.040 1.00 95.56 88 ASN A O 1
ATOM 655 N N . GLY A 1 89 ? -9.220 16.952 12.336 1.00 94.19 89 GLY A N 1
ATOM 656 C CA . GLY A 1 89 ? -7.787 17.222 12.278 1.00 94.19 89 GLY A CA 1
ATOM 657 C C . GLY A 1 89 ? -6.947 16.370 13.232 1.00 94.19 89 GLY A C 1
ATOM 658 O O . GLY A 1 89 ? -5.757 16.657 13.401 1.00 94.19 89 GLY A O 1
ATOM 659 N N . THR A 1 90 ? -7.526 15.347 13.867 1.00 95.69 90 THR A N 1
ATOM 660 C CA . THR A 1 90 ? -6.883 14.505 14.883 1.00 95.69 90 THR A CA 1
ATOM 661 C C . THR A 1 90 ? -7.354 13.057 14.793 1.00 95.69 90 THR A C 1
ATOM 663 O O . THR A 1 90 ? -8.401 12.700 15.324 1.00 95.69 90 THR A O 1
ATOM 666 N N . ILE A 1 91 ? -6.469 12.181 14.315 1.00 96.88 91 ILE A N 1
ATOM 667 C CA . ILE A 1 91 ? -6.667 10.732 14.356 1.00 96.88 91 ILE A CA 1
ATOM 668 C C . ILE A 1 91 ? -6.652 10.252 15.808 1.00 96.88 91 ILE A C 1
ATOM 670 O O . ILE A 1 91 ? -5.655 10.429 16.519 1.00 96.88 91 ILE A O 1
ATOM 674 N N . ASN A 1 92 ? -7.723 9.596 16.238 1.00 96.62 92 ASN A N 1
ATOM 675 C CA . ASN A 1 92 ? -7.883 8.982 17.549 1.00 96.62 92 ASN A CA 1
ATOM 676 C C . ASN A 1 92 ? -8.879 7.798 17.500 1.00 96.62 92 ASN A C 1
ATOM 678 O O . ASN A 1 92 ? -9.269 7.324 16.437 1.00 96.62 92 ASN A O 1
ATOM 682 N N . SER A 1 93 ? -9.286 7.280 18.662 1.00 95.88 93 SER A N 1
ATOM 683 C CA . SER A 1 93 ? -10.200 6.128 18.749 1.00 95.88 93 SER A CA 1
ATOM 684 C C . SER A 1 93 ? -11.608 6.394 18.204 1.00 95.88 93 SER A C 1
ATOM 686 O O . SER A 1 93 ? -12.343 5.448 17.915 1.00 95.88 93 SER A O 1
ATOM 688 N N . SER A 1 94 ? -12.011 7.663 18.099 1.00 96.62 94 SER A N 1
ATOM 689 C CA . SER A 1 94 ? -13.297 8.039 17.508 1.00 96.62 94 SER A CA 1
ATOM 690 C C . SER A 1 94 ? -13.328 7.672 16.027 1.00 96.62 94 SER A C 1
ATOM 692 O O . SER A 1 94 ? -14.319 7.107 15.582 1.00 96.62 94 SER A O 1
ATOM 694 N N . ASP A 1 95 ? -12.224 7.898 15.309 1.00 97.19 95 ASP A N 1
ATOM 695 C CA . ASP A 1 95 ? -12.102 7.595 13.878 1.00 97.19 95 ASP A CA 1
ATOM 696 C C . ASP A 1 95 ? -12.081 6.089 13.610 1.00 97.19 95 ASP A C 1
ATOM 698 O O . ASP A 1 95 ? -12.691 5.601 12.666 1.00 97.19 95 ASP A O 1
ATOM 702 N N . GLU A 1 96 ? -11.433 5.323 14.491 1.00 94.31 96 GLU A N 1
ATOM 703 C CA . GLU A 1 96 ? -11.432 3.855 14.430 1.00 94.31 96 GLU A CA 1
ATOM 704 C C . GLU A 1 96 ? -12.849 3.286 14.584 1.00 94.31 96 GLU A C 1
ATOM 706 O O . GLU A 1 96 ? -13.213 2.307 13.929 1.00 94.31 96 GLU A O 1
ATOM 711 N N . SER A 1 97 ? -13.650 3.916 15.446 1.00 92.44 97 SER A N 1
ATOM 712 C CA . SER A 1 97 ? -15.024 3.499 15.721 1.00 92.44 97 SER A CA 1
ATOM 713 C C . SER A 1 97 ? -15.985 3.905 14.604 1.00 92.44 97 SER A C 1
ATOM 715 O O . SER A 1 97 ? -16.897 3.139 14.295 1.00 92.44 97 SER A O 1
ATOM 717 N N . SER A 1 98 ? -15.806 5.090 14.011 1.00 93.38 98 SER A N 1
ATOM 718 C CA . SER A 1 98 ? -16.694 5.607 12.966 1.00 93.38 98 SER A CA 1
ATOM 719 C C . SER A 1 98 ? -16.388 5.025 11.587 1.00 93.38 98 SER A C 1
ATOM 721 O O . SER A 1 98 ? -17.319 4.580 10.916 1.00 93.38 98 SER A O 1
ATOM 723 N N . LEU A 1 99 ? -15.108 4.922 11.201 1.00 93.94 99 LEU A N 1
ATOM 724 C CA . LEU A 1 99 ? -14.716 4.321 9.923 1.00 93.94 99 LEU A CA 1
ATOM 725 C C . LEU A 1 99 ? -14.986 2.813 9.913 1.00 93.94 99 LEU A C 1
ATOM 727 O O . LEU A 1 99 ? -15.383 2.257 8.891 1.00 93.94 99 LEU A O 1
ATOM 731 N N . ASN A 1 100 ? -14.786 2.147 11.057 1.00 93.19 100 ASN A N 1
ATOM 732 C CA . ASN A 1 100 ? -15.057 0.721 11.250 1.00 93.19 100 ASN A CA 1
ATOM 733 C C . ASN A 1 100 ? -14.351 -0.187 10.213 1.00 93.19 100 ASN A C 1
ATOM 735 O O . ASN A 1 100 ? -14.906 -1.178 9.732 1.00 93.19 100 ASN A O 1
ATOM 739 N N . ILE A 1 101 ? -13.100 0.144 9.870 1.00 95.38 101 ILE A N 1
ATOM 740 C CA . ILE A 1 101 ? -12.222 -0.660 9.003 1.00 95.38 101 ILE A CA 1
ATOM 741 C C . ILE A 1 101 ? -10.955 -1.033 9.773 1.00 95.38 101 ILE A C 1
ATOM 743 O O . ILE A 1 101 ? -10.304 -0.195 10.396 1.00 95.38 101 ILE A O 1
ATOM 747 N N . ARG A 1 102 ? -10.528 -2.291 9.703 1.00 97.12 102 ARG A N 1
ATOM 748 C CA . ARG A 1 102 ? -9.253 -2.723 10.284 1.00 97.12 102 ARG A CA 1
ATOM 749 C C . ARG A 1 102 ? -8.133 -2.460 9.287 1.00 97.12 102 ARG A C 1
ATOM 751 O O . ARG A 1 102 ? -7.978 -3.178 8.303 1.00 97.12 102 ARG A O 1
ATOM 758 N N . ILE A 1 103 ? -7.339 -1.430 9.540 1.00 97.94 103 ILE A N 1
ATOM 759 C CA . ILE A 1 103 ? -6.292 -1.005 8.607 1.00 97.94 103 ILE A CA 1
ATOM 760 C C . ILE A 1 103 ? -4.938 -1.576 9.040 1.00 97.94 103 ILE A C 1
ATOM 762 O O . ILE A 1 103 ? -4.659 -1.730 10.230 1.00 97.94 103 ILE A O 1
ATOM 766 N N . GLY A 1 104 ? -4.115 -1.947 8.064 1.00 98.00 104 GLY A N 1
ATOM 767 C CA . GLY A 1 104 ? -2.696 -2.259 8.210 1.00 98.00 104 GLY A CA 1
ATOM 768 C C . GLY A 1 104 ? -1.862 -1.451 7.218 1.00 98.00 104 GLY A C 1
ATOM 769 O O . GLY A 1 104 ? -2.390 -0.879 6.262 1.00 98.00 104 GLY A O 1
ATOM 770 N N . TYR A 1 105 ? -0.549 -1.418 7.432 1.00 97.75 105 TYR A N 1
ATOM 771 C CA . TYR A 1 105 ? 0.385 -0.642 6.623 1.00 97.75 105 TYR A CA 1
ATOM 772 C C . TYR A 1 105 ? 1.638 -1.444 6.276 1.00 97.75 105 TYR A C 1
ATOM 774 O O . TYR A 1 105 ? 2.370 -1.921 7.148 1.00 97.75 105 TYR A O 1
ATOM 782 N N . MET A 1 106 ? 1.888 -1.545 4.977 1.00 97.81 106 MET A N 1
ATOM 783 C CA . MET A 1 106 ? 3.073 -2.110 4.358 1.00 97.81 106 MET A CA 1
ATOM 784 C C . MET A 1 106 ? 3.721 -1.052 3.468 1.00 97.81 106 MET A C 1
ATOM 786 O O . MET A 1 106 ? 3.040 -0.296 2.776 1.00 97.81 106 MET A O 1
ATOM 790 N N . ARG A 1 107 ? 5.050 -1.020 3.463 1.00 95.06 107 ARG A N 1
ATOM 791 C CA . ARG A 1 107 ? 5.829 -0.156 2.578 1.00 95.06 107 ARG A CA 1
ATOM 792 C C . ARG A 1 107 ? 6.691 -0.977 1.640 1.00 95.06 107 ARG A C 1
ATOM 794 O O . ARG A 1 107 ? 7.130 -2.067 2.008 1.00 95.06 107 ARG A O 1
ATOM 801 N N . PHE A 1 108 ? 7.011 -0.409 0.487 1.00 95.56 108 PHE A N 1
ATOM 802 C CA . PHE A 1 108 ? 8.055 -0.923 -0.389 1.00 95.56 108 PHE A CA 1
ATOM 803 C C . PHE A 1 108 ? 8.943 0.210 -0.896 1.00 95.56 108 PHE A C 1
ATOM 805 O O . PHE A 1 108 ? 8.470 1.317 -1.128 1.00 95.56 108 PHE A O 1
ATOM 812 N N . ARG A 1 109 ? 10.242 -0.056 -1.018 1.00 92.62 109 ARG A N 1
ATOM 813 C CA . ARG A 1 109 ? 11.236 0.860 -1.587 1.00 92.62 109 ARG A CA 1
ATOM 814 C C . ARG A 1 109 ? 12.488 0.094 -1.928 1.00 92.62 109 ARG A C 1
ATOM 816 O O . ARG A 1 109 ? 12.869 -0.732 -1.107 1.00 92.62 109 ARG A O 1
ATOM 823 N N . ASP A 1 110 ? 13.154 0.503 -3.000 1.00 91.12 110 ASP A N 1
ATOM 824 C CA . ASP A 1 110 ? 14.517 0.117 -3.364 1.00 91.12 110 ASP A CA 1
ATOM 825 C C . ASP A 1 110 ? 14.763 -1.399 -3.458 1.00 91.12 110 ASP A C 1
ATOM 827 O O . ASP A 1 110 ? 13.999 -2.192 -2.946 1.00 91.12 110 ASP A O 1
ATOM 831 N N . GLY A 1 111 ? 15.829 -1.826 -4.123 1.00 90.56 111 GLY A N 1
ATOM 832 C CA . GLY A 1 111 ? 16.270 -3.224 -4.130 1.00 90.56 111 GLY A CA 1
ATOM 833 C C . GLY A 1 111 ? 15.301 -4.280 -4.693 1.00 90.56 111 GLY A C 1
ATOM 834 O O . GLY A 1 111 ? 14.090 -4.118 -4.818 1.00 90.56 111 GLY A O 1
ATOM 835 N N . ASN A 1 112 ? 15.865 -5.434 -5.042 1.00 85.44 112 ASN A N 1
ATOM 836 C CA . ASN A 1 112 ? 15.077 -6.598 -5.426 1.00 85.44 112 ASN A CA 1
ATOM 837 C C . ASN A 1 112 ? 14.793 -7.456 -4.185 1.00 85.44 112 ASN A C 1
ATOM 839 O O . ASN A 1 112 ? 15.730 -7.958 -3.566 1.00 85.44 112 ASN A O 1
ATOM 843 N N . ASP A 1 113 ? 13.521 -7.651 -3.842 1.00 89.75 113 ASP A N 1
ATOM 844 C CA . ASP A 1 113 ? 13.106 -8.436 -2.674 1.00 89.75 113 ASP A CA 1
ATOM 845 C C . ASP A 1 113 ? 12.295 -9.653 -3.117 1.00 89.75 113 ASP A C 1
ATOM 847 O O . ASP A 1 113 ? 11.080 -9.611 -3.293 1.00 89.75 113 ASP A O 1
ATOM 851 N N . THR A 1 114 ? 12.983 -10.747 -3.419 1.00 90.69 114 THR A N 1
ATOM 852 C CA . THR A 1 114 ? 12.335 -11.993 -3.875 1.00 90.69 114 THR A CA 1
ATOM 853 C C . THR A 1 114 ? 12.223 -13.032 -2.766 1.00 90.69 114 THR A C 1
ATOM 855 O O . THR A 1 114 ? 11.744 -14.137 -3.012 1.00 90.69 114 THR A O 1
ATOM 858 N N . GLY A 1 115 ? 12.642 -12.680 -1.545 1.00 90.94 115 GLY A N 1
ATOM 859 C CA . GLY A 1 115 ? 12.648 -13.580 -0.394 1.00 90.94 115 GLY A CA 1
ATOM 860 C C . GLY A 1 115 ? 11.253 -13.903 0.140 1.00 90.94 115 GLY A C 1
ATOM 861 O O . GLY A 1 115 ? 11.089 -14.919 0.812 1.00 90.94 115 GLY A O 1
ATOM 862 N N . GLY A 1 116 ? 10.248 -13.075 -0.169 1.00 92.25 116 GLY A N 1
ATOM 863 C CA . GLY A 1 116 ? 8.870 -13.301 0.261 1.00 92.25 116 GLY A CA 1
ATOM 864 C C . GLY A 1 116 ? 8.674 -13.089 1.762 1.00 92.25 116 GLY A C 1
ATOM 865 O O . GLY A 1 116 ? 7.800 -13.718 2.360 1.00 92.25 116 GLY A O 1
ATOM 866 N N . ASN A 1 117 ? 9.497 -12.249 2.391 1.00 95.44 117 ASN A N 1
ATOM 867 C CA . ASN A 1 117 ? 9.457 -12.021 3.827 1.00 95.44 117 ASN A CA 1
ATOM 868 C C . ASN A 1 117 ? 8.857 -10.651 4.135 1.00 95.44 117 ASN A C 1
ATOM 870 O O . ASN A 1 117 ? 9.565 -9.694 4.433 1.00 95.44 117 ASN A O 1
ATOM 874 N N . TYR A 1 118 ? 7.529 -10.611 4.221 1.00 95.94 118 TYR A N 1
ATOM 875 C CA . TYR A 1 118 ? 6.796 -9.387 4.537 1.00 95.94 118 TYR A CA 1
ATOM 876 C C . TYR A 1 118 ? 7.160 -8.760 5.894 1.00 95.94 118 TYR A C 1
ATOM 878 O O . TYR A 1 118 ? 6.697 -7.662 6.183 1.00 95.94 118 TYR A O 1
ATOM 886 N N . ALA A 1 119 ? 7.945 -9.402 6.767 1.00 95.81 119 ALA A N 1
ATOM 887 C CA . ALA A 1 119 ? 8.362 -8.823 8.047 1.00 95.81 119 ALA A CA 1
ATOM 888 C C . ALA A 1 119 ? 9.651 -7.980 7.961 1.00 95.81 119 ALA A C 1
ATOM 890 O O . ALA A 1 119 ? 9.937 -7.205 8.882 1.00 95.81 119 ALA A O 1
ATOM 891 N N . SER A 1 120 ? 10.442 -8.101 6.890 1.00 94.25 120 SER A N 1
ATOM 892 C CA . SER A 1 120 ? 11.743 -7.433 6.776 1.00 94.25 120 SER A CA 1
ATOM 893 C C . SER A 1 120 ? 12.216 -7.309 5.335 1.00 94.25 120 SER A C 1
ATOM 895 O O . SER A 1 120 ? 12.041 -8.242 4.570 1.00 94.25 120 SER A O 1
ATOM 897 N N . GLY A 1 121 ? 12.979 -6.258 5.042 1.00 93.94 121 GLY A N 1
ATOM 898 C CA . GLY A 1 121 ? 13.607 -6.078 3.738 1.00 93.94 121 GLY A CA 1
ATOM 899 C C . GLY A 1 121 ? 13.243 -4.743 3.110 1.00 93.94 121 GLY A C 1
ATOM 900 O O . GLY A 1 121 ? 12.985 -3.743 3.803 1.00 93.94 121 GLY A O 1
ATOM 901 N N . TYR A 1 122 ? 13.256 -4.734 1.787 1.00 94.50 122 TYR A N 1
ATOM 902 C CA . TYR A 1 122 ? 12.850 -3.638 0.917 1.00 94.50 122 TYR A CA 1
ATOM 903 C C . TYR A 1 122 ? 11.331 -3.565 0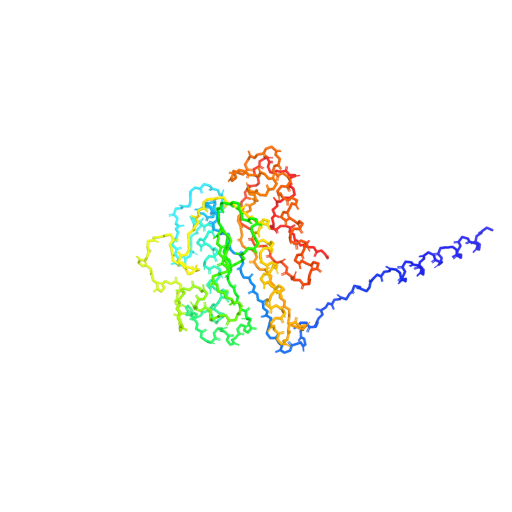.759 1.00 94.50 122 TYR A C 1
ATOM 905 O O . TYR A 1 122 ? 10.784 -2.470 0.594 1.00 94.50 122 TYR A O 1
ATOM 913 N N . ILE A 1 123 ? 10.641 -4.684 0.966 1.00 96.19 123 ILE A N 1
ATOM 914 C CA . ILE A 1 123 ? 9.226 -4.708 1.323 1.00 96.19 123 ILE A CA 1
ATOM 915 C C . ILE A 1 123 ? 9.087 -5.072 2.796 1.00 96.19 123 ILE A C 1
ATOM 917 O O . ILE A 1 123 ? 9.855 -5.851 3.355 1.00 96.19 123 ILE A O 1
ATOM 921 N N . ARG A 1 124 ? 8.187 -4.372 3.491 1.00 95.75 124 ARG A N 1
ATOM 922 C CA . ARG A 1 124 ? 8.015 -4.563 4.929 1.00 95.75 124 ARG A CA 1
ATOM 923 C C . ARG A 1 124 ? 6.634 -4.144 5.401 1.00 95.75 124 ARG A C 1
ATOM 925 O O . ARG A 1 124 ? 6.216 -3.003 5.205 1.00 95.75 124 ARG A O 1
ATOM 932 N N . LEU A 1 125 ? 5.972 -5.042 6.116 1.00 97.25 125 LEU A N 1
ATOM 933 C CA . LEU A 1 125 ? 4.843 -4.761 6.984 1.00 97.25 125 LEU A CA 1
ATOM 934 C C . LEU A 1 125 ? 5.343 -3.945 8.176 1.00 97.25 125 LEU A C 1
ATOM 936 O O . LEU A 1 125 ? 6.147 -4.413 8.984 1.00 97.25 125 LEU A O 1
ATOM 940 N N . ILE A 1 126 ? 4.870 -2.710 8.272 1.00 95.50 126 ILE A N 1
ATOM 941 C CA . ILE A 1 126 ? 5.217 -1.807 9.367 1.00 95.50 126 ILE A CA 1
ATOM 942 C C . ILE A 1 126 ? 4.222 -1.991 10.511 1.00 95.50 126 ILE A C 1
ATOM 944 O O . ILE A 1 126 ? 4.628 -2.130 11.662 1.00 95.50 126 ILE A O 1
ATOM 948 N N . TRP A 1 127 ? 2.930 -2.072 10.181 1.00 96.75 127 TRP A N 1
ATOM 949 C CA . TRP A 1 127 ? 1.854 -2.298 11.142 1.00 96.75 127 TRP A CA 1
ATOM 950 C C . TRP A 1 127 ? 0.853 -3.310 10.603 1.00 96.75 127 TRP A C 1
ATOM 952 O O . TRP A 1 127 ? 0.350 -3.172 9.488 1.00 96.75 127 TRP A O 1
ATOM 962 N N . GLY A 1 128 ? 0.547 -4.325 11.408 1.00 97.56 128 GLY A N 1
ATOM 963 C CA . GLY A 1 128 ? -0.461 -5.319 11.059 1.00 97.56 128 GLY A CA 1
ATOM 964 C C . GLY A 1 128 ? -1.875 -4.735 11.048 1.00 97.56 128 GLY A C 1
ATOM 965 O O . GLY A 1 128 ? -2.174 -3.788 11.774 1.00 97.56 128 GLY A O 1
ATOM 966 N N . ILE A 1 129 ? -2.745 -5.339 10.246 1.00 98.06 129 ILE A N 1
ATOM 967 C CA . ILE A 1 129 ? -4.187 -5.092 10.191 1.00 98.06 129 ILE A CA 1
ATOM 968 C C . ILE A 1 129 ? -4.802 -5.124 11.595 1.00 98.06 129 ILE A C 1
ATOM 970 O O . ILE A 1 129 ? -4.639 -6.094 12.340 1.00 98.06 129 ILE A O 1
ATOM 974 N N . GLY A 1 130 ? -5.544 -4.066 11.929 1.00 95.69 130 GLY A N 1
ATOM 975 C CA . GLY A 1 130 ? -6.148 -3.865 13.249 1.00 95.69 130 GLY A CA 1
ATOM 976 C C . GLY A 1 130 ? -5.265 -3.077 14.219 1.00 95.69 130 GLY A C 1
ATOM 977 O O . GLY A 1 130 ? -5.611 -2.951 15.390 1.00 95.69 130 GLY A O 1
ATOM 978 N N . SER A 1 131 ? -4.132 -2.546 13.750 1.00 96.56 131 SER A N 1
ATOM 979 C CA . SER A 1 131 ? -3.375 -1.545 14.502 1.00 96.56 131 SER A CA 1
ATOM 980 C C . SER A 1 131 ? -4.160 -0.236 14.589 1.00 96.56 131 SER A C 1
ATOM 982 O O . SER A 1 131 ? -4.931 0.096 13.690 1.00 96.56 131 SER A O 1
ATOM 984 N N . ARG A 1 132 ? -3.917 0.531 15.656 1.00 96.88 132 ARG A N 1
ATOM 985 C CA . ARG A 1 132 ? -4.507 1.863 15.825 1.00 96.88 132 ARG A CA 1
ATOM 986 C C . ARG A 1 132 ? -4.151 2.783 14.664 1.00 96.88 132 ARG A C 1
ATOM 988 O O . ARG A 1 132 ? -3.010 2.760 14.195 1.00 96.88 132 ARG A O 1
ATOM 995 N N . TYR A 1 133 ? -5.077 3.637 14.248 1.00 97.50 133 TYR A N 1
ATOM 996 C CA . TYR A 1 133 ? -4.865 4.542 13.115 1.00 97.50 133 TYR A CA 1
ATOM 997 C C . TYR A 1 133 ? -3.734 5.535 13.395 1.00 97.50 133 TYR A C 1
ATOM 999 O O . TYR A 1 133 ? -2.863 5.751 12.552 1.00 97.50 133 TYR A O 1
ATOM 1007 N N . SER A 1 134 ? -3.658 6.051 14.623 1.00 95.38 134 SER A N 1
ATOM 1008 C CA . SER A 1 134 ? -2.555 6.910 15.072 1.00 95.38 134 SER A CA 1
ATOM 1009 C C . SER A 1 134 ? -1.212 6.166 15.094 1.00 95.38 134 SER A C 1
ATOM 1011 O O . SER A 1 134 ? -0.166 6.733 14.775 1.00 95.38 134 SER A O 1
ATOM 1013 N N . ARG A 1 135 ? -1.214 4.856 15.361 1.00 94.12 135 ARG A N 1
ATOM 1014 C CA . ARG A 1 135 ? 0.002 4.033 15.290 1.00 94.12 135 ARG A CA 1
ATOM 1015 C C . ARG A 1 135 ? 0.467 3.863 13.848 1.00 94.12 135 ARG A C 1
ATOM 1017 O O . ARG A 1 135 ? 1.644 4.068 13.563 1.00 94.12 135 ARG A O 1
ATOM 1024 N N . ILE A 1 136 ? -0.465 3.554 12.950 1.00 95.31 136 ILE A N 1
ATOM 1025 C CA . ILE A 1 136 ? -0.215 3.418 11.513 1.00 95.31 136 ILE A CA 1
ATOM 1026 C C . ILE A 1 136 ? 0.345 4.713 10.933 1.00 95.31 136 ILE A C 1
ATOM 1028 O O . ILE A 1 136 ? 1.358 4.696 10.234 1.00 95.31 136 ILE A O 1
ATOM 1032 N N . TYR A 1 137 ? -0.300 5.836 11.239 1.00 94.38 137 TYR A N 1
ATOM 1033 C CA . TYR A 1 137 ? 0.035 7.098 10.614 1.00 94.38 137 TYR A CA 1
ATOM 1034 C C . TYR A 1 137 ? 1.294 7.729 11.193 1.00 94.38 137 TYR A C 1
ATOM 1036 O O . TYR A 1 137 ? 2.184 8.082 10.441 1.00 94.38 137 TYR A O 1
ATOM 1044 N N . CYS A 1 138 ? 1.422 7.860 12.509 1.00 91.12 138 CYS A N 1
ATOM 1045 C CA . CYS A 1 138 ? 2.486 8.664 13.122 1.00 91.12 138 CYS A CA 1
ATOM 1046 C C . CYS A 1 138 ? 3.270 7.905 14.204 1.00 91.12 138 CYS A C 1
ATOM 1048 O O . CYS A 1 138 ? 4.074 8.513 14.906 1.00 91.12 138 CYS A O 1
ATOM 1050 N N . ASN A 1 139 ? 3.053 6.589 14.341 1.00 91.50 139 ASN A N 1
ATOM 1051 C CA . ASN A 1 139 ? 3.617 5.761 15.412 1.00 91.50 139 ASN A CA 1
ATOM 1052 C C . ASN A 1 139 ? 3.292 6.289 16.826 1.00 91.50 139 ASN A C 1
ATOM 1054 O O . ASN A 1 139 ? 4.112 6.207 17.739 1.00 91.50 139 ASN A O 1
ATOM 1058 N N . ASN A 1 140 ? 2.086 6.829 17.018 1.00 91.50 140 ASN A N 1
ATOM 1059 C CA . ASN A 1 140 ? 1.584 7.224 18.334 1.00 91.50 140 ASN A CA 1
ATOM 1060 C C . ASN A 1 140 ? 0.597 6.171 18.865 1.00 91.50 140 ASN A C 1
ATOM 1062 O O . ASN A 1 140 ? -0.145 5.563 18.101 1.00 91.50 140 ASN A O 1
ATOM 1066 N N . ALA A 1 141 ? 0.594 5.917 20.174 1.00 91.62 141 ALA A N 1
ATOM 1067 C CA . ALA A 1 141 ? -0.286 4.909 20.773 1.00 91.62 141 ALA A CA 1
ATOM 1068 C C . ALA A 1 141 ? -1.728 5.401 20.995 1.00 91.62 141 ALA A C 1
ATOM 1070 O O . ALA A 1 141 ? -2.631 4.582 21.181 1.00 91.62 141 ALA A O 1
ATOM 1071 N N . THR A 1 142 ? -1.941 6.715 20.991 1.00 93.31 142 THR A N 1
ATOM 1072 C CA . THR A 1 142 ? -3.194 7.340 21.417 1.00 93.31 142 THR A CA 1
ATOM 1073 C C . THR A 1 142 ? -3.800 8.167 20.297 1.00 93.31 142 THR A C 1
ATOM 1075 O O . THR A 1 142 ? -4.910 7.872 19.863 1.00 93.31 142 THR A O 1
ATOM 1078 N N . SER A 1 143 ? -3.079 9.169 19.796 1.00 94.38 143 SER A N 1
ATOM 1079 C CA . SER A 1 143 ? -3.625 10.119 18.827 1.00 94.38 143 SER A CA 1
ATOM 1080 C C . SER A 1 143 ? -2.540 10.864 18.062 1.00 94.38 143 SER A C 1
ATOM 1082 O O . SER A 1 143 ? -1.427 11.023 18.566 1.00 94.38 143 SER A O 1
ATOM 1084 N N . CYS A 1 144 ? -2.875 11.388 16.884 1.00 91.75 144 CYS A N 1
ATOM 1085 C CA . CYS A 1 144 ? -2.069 12.423 16.243 1.00 91.75 144 CYS A CA 1
ATOM 1086 C C . CYS A 1 144 ? -2.827 13.262 15.221 1.00 91.75 144 CYS A C 1
ATOM 1088 O O . CYS A 1 144 ? -3.714 12.798 14.517 1.00 91.75 144 CYS A O 1
ATOM 1090 N N . THR A 1 145 ? -2.394 14.508 15.116 1.00 92.19 145 THR A N 1
ATOM 1091 C CA . THR A 1 145 ? -2.641 15.423 14.007 1.00 92.19 145 THR A CA 1
ATOM 1092 C C . THR A 1 145 ? -1.672 15.168 12.855 1.00 92.19 145 THR A C 1
ATOM 1094 O O . THR A 1 145 ? -0.606 14.559 13.017 1.00 92.19 145 THR A O 1
ATOM 1097 N N . ILE A 1 146 ? -1.980 15.748 11.697 1.00 87.50 146 ILE A N 1
ATOM 1098 C CA . ILE A 1 146 ? -1.130 15.656 10.508 1.00 87.50 146 ILE A CA 1
ATOM 1099 C C . ILE A 1 146 ? 0.274 16.253 10.710 1.00 87.50 146 ILE A C 1
ATOM 1101 O O . ILE A 1 146 ? 1.191 15.927 9.963 1.00 87.50 146 ILE A O 1
ATOM 1105 N N . THR A 1 147 ? 0.462 17.088 11.739 1.00 80.44 147 THR A N 1
ATOM 1106 C CA . THR A 1 147 ? 1.709 17.797 12.071 1.00 80.44 147 THR A CA 1
ATOM 1107 C C . THR A 1 147 ? 2.377 17.311 13.367 1.00 80.44 147 THR A C 1
ATOM 1109 O O . THR A 1 147 ? 3.344 17.930 13.808 1.00 80.44 147 THR A O 1
ATOM 1112 N N . THR A 1 148 ? 1.917 16.209 13.978 1.00 66.75 148 THR A N 1
ATOM 1113 C CA . THR A 1 148 ? 2.270 15.806 15.363 1.00 66.75 148 THR A CA 1
ATOM 1114 C C . THR A 1 148 ? 3.767 15.636 15.688 1.00 66.75 148 THR A C 1
ATOM 1116 O O . THR A 1 148 ? 4.113 15.642 16.860 1.00 66.75 148 THR A O 1
ATOM 1119 N N . ASN A 1 149 ? 4.693 15.618 14.726 1.00 60.56 149 ASN A N 1
ATOM 1120 C CA . ASN A 1 149 ? 6.136 15.821 14.972 1.00 60.56 149 ASN A CA 1
ATOM 1121 C C . ASN A 1 149 ? 6.821 16.686 13.888 1.00 60.56 149 ASN A C 1
ATOM 1123 O O . ASN A 1 149 ? 7.824 16.280 13.300 1.00 60.56 149 ASN A O 1
ATOM 1127 N N . ALA A 1 150 ? 6.266 17.857 13.552 1.00 55.94 150 ALA A N 1
ATOM 1128 C CA . ALA A 1 150 ? 6.707 18.708 12.428 1.00 55.94 150 ALA A CA 1
ATOM 1129 C C . ALA A 1 150 ? 8.170 19.234 12.491 1.00 55.94 150 ALA A C 1
ATOM 1131 O O . ALA A 1 150 ? 8.547 20.079 11.684 1.00 55.94 150 ALA A O 1
ATOM 1132 N N . GLY A 1 151 ? 8.994 18.734 13.420 1.00 45.84 151 GLY A N 1
ATOM 1133 C CA . GLY A 1 151 ? 10.427 19.013 13.563 1.00 45.84 151 GLY A CA 1
ATOM 1134 C C . GLY A 1 151 ? 11.372 17.870 13.155 1.00 45.84 151 GLY A C 1
ATOM 1135 O O . GLY A 1 151 ? 12.582 18.081 13.141 1.00 45.84 151 GLY A O 1
ATOM 1136 N N . GLU A 1 152 ? 10.867 16.682 12.800 1.00 46.53 152 GLU A N 1
ATOM 1137 C CA . GLU A 1 152 ? 11.680 15.645 12.146 1.00 46.53 152 GLU A CA 1
ATOM 1138 C C . GLU A 1 152 ? 12.019 16.084 10.715 1.00 46.53 152 GLU A C 1
ATOM 1140 O O . GLU A 1 152 ? 11.186 16.688 10.036 1.00 46.53 152 GLU A O 1
ATOM 1145 N N . SER A 1 153 ? 13.249 15.824 10.253 1.00 49.94 153 SER A N 1
ATOM 1146 C CA . SER A 1 153 ? 13.749 16.373 8.979 1.00 49.94 153 SER A CA 1
ATOM 1147 C C . SER A 1 153 ? 12.740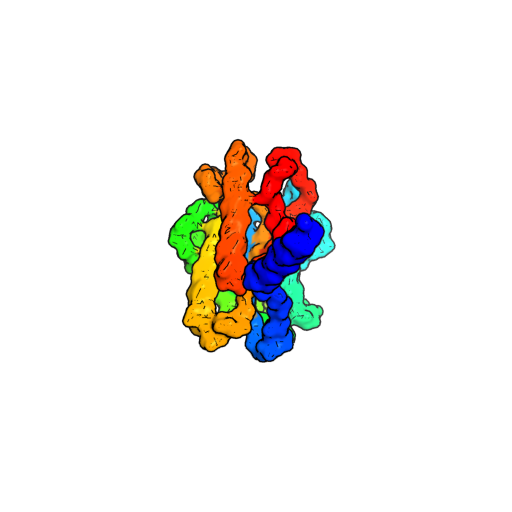 16.168 7.839 1.00 49.94 153 SER A C 1
ATOM 1149 O O . SER A 1 153 ? 12.150 15.093 7.724 1.00 49.94 153 SER A O 1
ATOM 1151 N N . SER A 1 154 ? 12.563 17.205 7.009 1.00 46.06 154 SER A N 1
ATOM 1152 C CA . SER A 1 154 ? 11.461 17.490 6.059 1.00 46.06 154 SER A CA 1
ATOM 1153 C C . SER A 1 154 ? 11.014 16.375 5.093 1.00 46.06 154 SER A C 1
ATOM 1155 O O . SER A 1 154 ? 10.083 16.568 4.314 1.00 46.06 154 SER A O 1
ATOM 1157 N N . SER A 1 155 ? 11.632 15.198 5.139 1.00 47.06 155 SER A N 1
ATOM 1158 C CA . SER A 1 155 ? 11.260 13.994 4.394 1.00 47.06 155 SER A CA 1
ATOM 1159 C C . SER A 1 155 ? 10.454 12.961 5.217 1.00 47.06 155 SER A C 1
ATOM 1161 O O . SER A 1 155 ? 9.923 12.020 4.626 1.00 47.06 155 SER A O 1
ATOM 1163 N N . ALA A 1 156 ? 10.342 13.090 6.551 1.00 56.84 156 ALA A N 1
ATOM 1164 C CA . ALA A 1 156 ? 9.899 12.011 7.460 1.00 56.84 156 ALA A CA 1
ATOM 1165 C C . ALA A 1 156 ? 8.581 12.246 8.232 1.00 56.84 156 ALA A C 1
ATOM 1167 O O . ALA A 1 156 ? 8.346 11.612 9.256 1.00 56.84 156 ALA A O 1
ATOM 1168 N N . THR A 1 157 ? 7.694 13.117 7.766 1.00 60.94 157 THR A N 1
ATOM 1169 C CA . THR A 1 157 ? 6.571 13.577 8.598 1.00 60.94 157 THR A CA 1
ATOM 1170 C C . THR A 1 157 ? 5.230 12.848 8.371 1.00 60.94 157 THR A C 1
ATOM 1172 O O . THR A 1 157 ? 4.225 13.483 8.588 1.00 60.94 157 THR A O 1
ATOM 1175 N N . TRP A 1 158 ? 5.106 11.641 7.770 1.00 72.56 158 TRP A N 1
ATOM 1176 C CA . TRP A 1 158 ? 4.642 10.329 8.358 1.00 72.56 158 TRP A CA 1
ATOM 1177 C C . TRP A 1 158 ? 3.347 9.819 7.659 1.00 72.56 158 TRP A C 1
ATOM 1179 O O . TRP A 1 158 ? 2.753 10.599 6.927 1.00 72.56 158 TRP A O 1
ATOM 1189 N N . ILE A 1 159 ? 2.792 8.596 7.791 1.00 76.88 159 ILE A N 1
ATOM 1190 C CA . ILE A 1 159 ? 3.218 7.179 7.552 1.00 76.88 159 ILE A CA 1
ATOM 1191 C C . ILE A 1 159 ? 4.477 6.630 8.252 1.00 76.88 159 ILE A C 1
ATOM 1193 O O . ILE A 1 159 ? 5.381 6.031 7.663 1.00 76.88 159 ILE A O 1
ATOM 1197 N N . SER A 1 160 ? 4.526 6.899 9.548 1.00 69.62 160 SER A N 1
ATOM 1198 C CA . SER A 1 160 ? 5.446 6.387 10.566 1.00 69.62 160 SER A CA 1
ATOM 1199 C C . SER A 1 160 ? 6.938 6.422 10.202 1.00 69.62 160 SER A C 1
ATOM 1201 O O . SER A 1 160 ? 7.653 5.440 10.372 1.00 69.62 160 SER A O 1
ATOM 1203 N N . GLY A 1 161 ? 7.402 7.596 9.755 1.00 74.69 161 GLY A N 1
ATOM 1204 C CA . GLY A 1 161 ? 8.824 7.976 9.689 1.00 74.69 161 GLY A CA 1
ATOM 1205 C C . GLY A 1 161 ? 9.562 7.615 8.399 1.00 74.69 161 GLY A C 1
ATOM 1206 O O . GLY A 1 161 ? 10.753 7.895 8.268 1.00 74.69 161 GLY A O 1
ATOM 1207 N N . GLU A 1 162 ? 8.873 7.012 7.435 1.00 79.00 162 GLU A N 1
ATOM 1208 C CA . GLU A 1 162 ? 9.516 6.486 6.237 1.00 79.00 162 GLU A CA 1
ATOM 1209 C C . GLU A 1 162 ? 9.716 7.545 5.131 1.00 79.00 162 GLU A C 1
ATOM 1211 O O . GLU A 1 162 ? 8.965 8.527 5.004 1.00 79.00 162 GLU A O 1
ATOM 1216 N N . ARG A 1 163 ? 10.763 7.329 4.320 1.00 84.38 163 ARG A N 1
ATOM 1217 C CA . ARG A 1 163 ? 11.217 8.221 3.241 1.00 84.38 163 ARG A CA 1
ATOM 1218 C C . ARG A 1 163 ? 11.267 7.498 1.905 1.00 84.38 163 ARG A C 1
ATOM 1220 O O . ARG A 1 163 ? 11.612 6.315 1.861 1.00 84.38 163 ARG A O 1
ATOM 1227 N N . ALA A 1 164 ? 11.000 8.263 0.851 1.00 88.81 164 ALA A N 1
ATOM 1228 C CA . ALA A 1 164 ? 11.187 7.842 -0.526 1.00 88.81 164 ALA A CA 1
ATOM 1229 C C . ALA A 1 164 ? 12.679 7.658 -0.855 1.00 88.81 164 ALA A C 1
ATOM 1231 O O . ALA A 1 164 ? 13.477 8.568 -0.614 1.00 88.81 164 ALA A O 1
ATOM 1232 N N . ASN A 1 165 ? 13.049 6.493 -1.384 1.00 88.88 165 ASN A N 1
ATOM 1233 C CA . ASN A 1 165 ? 14.400 6.135 -1.793 1.00 88.88 165 ASN A CA 1
ATOM 1234 C C . ASN A 1 165 ? 14.408 4.991 -2.824 1.00 88.88 165 ASN A C 1
ATOM 1236 O O . ASN A 1 165 ? 13.657 4.030 -2.691 1.00 88.88 165 ASN A O 1
ATOM 1240 N N . GLY A 1 166 ? 15.340 5.056 -3.776 1.00 90.38 166 GLY A N 1
ATOM 1241 C CA . GLY A 1 166 ? 15.676 3.938 -4.663 1.00 90.38 166 GLY A CA 1
ATOM 1242 C C . GLY A 1 166 ? 14.598 3.565 -5.681 1.00 90.38 166 GLY A C 1
ATOM 1243 O O . GLY A 1 166 ? 13.749 4.387 -6.023 1.00 90.38 166 GLY A O 1
ATOM 1244 N N . GLY A 1 167 ? 14.676 2.338 -6.200 1.00 91.25 167 GLY A N 1
ATOM 1245 C CA . GLY A 1 167 ? 13.745 1.825 -7.211 1.00 91.25 167 GLY A CA 1
ATOM 1246 C C . GLY A 1 167 ? 12.406 1.314 -6.655 1.00 91.25 167 GLY A C 1
ATOM 1247 O O . GLY A 1 167 ? 12.096 1.459 -5.471 1.00 91.25 167 GLY A O 1
ATOM 1248 N N . THR A 1 168 ? 11.629 0.672 -7.526 1.00 93.12 168 THR A N 1
ATOM 1249 C CA . THR A 1 168 ? 10.220 0.305 -7.315 1.00 93.12 168 THR A CA 1
ATOM 1250 C C . THR A 1 168 ? 10.027 -1.215 -7.475 1.00 93.12 168 THR A C 1
ATOM 1252 O O . THR A 1 168 ? 9.773 -1.691 -8.584 1.00 93.12 168 THR A O 1
ATOM 1255 N N . PRO A 1 169 ? 10.146 -2.033 -6.409 1.00 94.56 169 PRO A N 1
ATOM 1256 C CA . PRO A 1 169 ? 9.934 -3.490 -6.467 1.00 94.56 169 PRO A CA 1
ATOM 1257 C C . PRO A 1 169 ? 8.445 -3.885 -6.377 1.00 94.56 169 PRO A C 1
ATOM 1259 O O . PRO A 1 169 ? 8.011 -4.598 -5.470 1.00 94.56 169 PRO A O 1
ATOM 1262 N N . LEU A 1 170 ? 7.632 -3.400 -7.314 1.00 92.88 170 LEU A N 1
ATOM 1263 C CA . LEU A 1 170 ? 6.166 -3.456 -7.260 1.00 92.88 170 LEU A CA 1
ATOM 1264 C C . LEU A 1 170 ? 5.591 -4.886 -7.290 1.00 92.88 170 LEU A C 1
ATOM 1266 O O . LEU A 1 170 ? 4.659 -5.206 -6.554 1.00 92.88 170 LEU A O 1
ATOM 1270 N N . ALA A 1 171 ? 6.129 -5.765 -8.134 1.00 94.25 171 ALA A N 1
ATOM 1271 C CA . ALA A 1 171 ? 5.696 -7.155 -8.239 1.00 94.25 171 ALA A CA 1
ATOM 1272 C C . ALA A 1 171 ? 5.986 -7.929 -6.948 1.00 94.25 171 ALA A C 1
ATOM 1274 O O . ALA A 1 171 ? 5.120 -8.646 -6.441 1.00 94.25 171 ALA A O 1
ATOM 1275 N N . SER A 1 172 ? 7.180 -7.746 -6.385 1.00 96.00 172 SER A N 1
ATOM 1276 C CA . SER A 1 172 ? 7.535 -8.308 -5.083 1.00 96.00 172 SER A CA 1
ATOM 1277 C C . SER A 1 172 ? 6.639 -7.770 -3.971 1.00 96.00 172 SER A C 1
ATOM 1279 O O . SER A 1 172 ? 6.144 -8.555 -3.165 1.00 96.00 172 SER A O 1
ATOM 1281 N N . ALA A 1 173 ? 6.331 -6.470 -3.979 1.00 96.81 173 ALA A N 1
ATOM 1282 C CA . ALA A 1 173 ? 5.425 -5.863 -3.007 1.00 96.81 173 ALA A CA 1
ATOM 1283 C C . ALA A 1 173 ? 4.027 -6.489 -3.027 1.00 96.81 173 ALA A C 1
ATOM 1285 O O . ALA A 1 173 ? 3.489 -6.837 -1.979 1.00 96.81 173 ALA A O 1
ATOM 1286 N N . LEU A 1 174 ? 3.452 -6.703 -4.213 1.00 96.75 174 LEU A N 1
ATOM 1287 C CA . LEU A 1 174 ? 2.153 -7.367 -4.345 1.00 96.75 174 LEU A CA 1
ATOM 1288 C C . LEU A 1 174 ? 2.211 -8.846 -3.928 1.00 96.75 174 LEU A C 1
ATOM 1290 O O . LEU A 1 174 ? 1.264 -9.360 -3.331 1.00 96.75 174 LEU A O 1
ATOM 1294 N N . ASN A 1 175 ? 3.323 -9.528 -4.211 1.00 97.56 175 ASN A N 1
ATOM 1295 C CA . ASN A 1 175 ? 3.538 -10.906 -3.777 1.00 97.56 175 ASN A CA 1
ATOM 1296 C C . ASN A 1 175 ? 3.581 -11.013 -2.244 1.00 97.56 175 ASN A C 1
ATOM 1298 O O . ASN A 1 175 ? 2.917 -11.868 -1.664 1.00 97.56 175 ASN A O 1
ATOM 1302 N N . GLU A 1 176 ? 4.314 -10.127 -1.577 1.00 98.25 176 GLU A N 1
ATOM 1303 C CA . GLU A 1 176 ? 4.412 -10.112 -0.117 1.00 98.25 176 GLU A CA 1
ATOM 1304 C C . GLU A 1 176 ? 3.138 -9.624 0.571 1.00 98.25 176 GLU A C 1
ATOM 1306 O O . GLU A 1 176 ? 2.753 -10.178 1.602 1.00 98.25 176 GLU A O 1
ATOM 1311 N N . ALA A 1 177 ? 2.425 -8.666 -0.028 1.00 98.31 177 ALA A N 1
ATOM 1312 C CA . ALA A 1 177 ? 1.084 -8.292 0.407 1.00 98.31 177 ALA A CA 1
ATOM 1313 C C . ALA A 1 177 ? 0.151 -9.510 0.414 1.00 98.31 177 ALA A C 1
ATOM 1315 O O . ALA A 1 177 ? -0.566 -9.728 1.390 1.00 98.31 177 ALA A O 1
ATOM 1316 N N . LYS A 1 178 ? 0.207 -10.352 -0.629 1.00 98.25 178 LYS A N 1
ATOM 1317 C CA . LYS A 1 178 ? -0.566 -11.597 -0.682 1.00 98.25 178 LYS A CA 1
ATOM 1318 C C . LYS A 1 178 ? -0.178 -12.555 0.442 1.00 98.25 178 LYS A C 1
ATOM 1320 O O . LYS A 1 178 ? -1.062 -13.050 1.132 1.00 98.25 178 LYS A O 1
ATOM 1325 N N . LEU A 1 179 ? 1.120 -12.792 0.647 1.00 98.38 179 LEU A N 1
ATOM 1326 C CA . LEU A 1 179 ? 1.609 -13.680 1.711 1.00 98.38 179 LEU A CA 1
ATOM 1327 C C . LEU A 1 179 ? 1.134 -13.220 3.094 1.00 98.38 179 LEU A C 1
ATOM 1329 O O . LEU A 1 179 ? 0.675 -14.032 3.898 1.00 98.38 179 LEU A O 1
ATOM 1333 N N . TYR A 1 180 ? 1.186 -11.913 3.350 1.00 98.50 180 TYR A N 1
ATOM 1334 C CA . TYR A 1 180 ? 0.675 -11.348 4.588 1.00 98.50 180 TYR A CA 1
ATOM 1335 C C . TYR A 1 180 ? -0.844 -11.514 4.720 1.00 98.50 180 TYR A C 1
ATOM 1337 O O . TYR A 1 180 ? -1.320 -11.919 5.780 1.00 98.50 180 TYR A O 1
ATOM 1345 N N . LEU A 1 181 ? -1.614 -11.231 3.665 1.00 98.44 181 LEU A N 1
ATOM 1346 C CA . LEU A 1 181 ? -3.070 -11.379 3.689 1.00 98.44 181 LEU A CA 1
ATOM 1347 C C . LEU A 1 181 ? -3.503 -12.836 3.870 1.00 98.44 181 LEU A C 1
ATOM 1349 O O . LEU A 1 181 ? -4.445 -13.080 4.620 1.00 98.44 181 LEU A O 1
ATOM 1353 N N . ASP A 1 182 ? -2.795 -13.792 3.268 1.00 98.19 182 ASP A N 1
ATOM 1354 C CA . ASP A 1 182 ? -3.034 -15.225 3.461 1.00 98.19 182 ASP A CA 1
ATOM 1355 C C . ASP A 1 182 ? -2.803 -15.624 4.927 1.00 98.19 182 ASP A C 1
ATOM 1357 O O . ASP A 1 182 ? -3.666 -16.252 5.546 1.00 98.19 182 ASP A O 1
ATOM 1361 N N . ALA A 1 183 ? -1.682 -15.197 5.519 1.00 98.06 183 ALA A N 1
ATOM 1362 C CA . ALA A 1 183 ? -1.382 -15.448 6.929 1.00 98.06 183 ALA A CA 1
ATOM 1363 C C . ALA A 1 183 ? -2.394 -14.769 7.872 1.00 98.06 183 ALA A C 1
ATOM 1365 O O . ALA A 1 183 ? -2.868 -15.368 8.844 1.00 98.06 183 ALA A O 1
ATOM 1366 N N . ASN A 1 184 ? -2.765 -13.521 7.580 1.00 97.75 184 ASN A N 1
ATOM 1367 C CA . ASN A 1 184 ? -3.774 -12.781 8.329 1.00 97.75 184 ASN A CA 1
ATOM 1368 C C . ASN A 1 184 ? -5.156 -13.442 8.222 1.00 97.75 184 ASN A C 1
ATOM 1370 O O . ASN A 1 184 ? -5.833 -13.577 9.231 1.00 97.75 184 ASN A O 1
ATOM 1374 N N . LYS A 1 185 ? -5.567 -13.907 7.037 1.00 97.00 185 LYS A N 1
ATOM 1375 C CA . LYS A 1 185 ? -6.825 -14.641 6.834 1.00 97.00 185 LYS A CA 1
ATOM 1376 C C . LYS A 1 185 ? -6.860 -15.951 7.615 1.00 97.00 185 LYS A C 1
ATOM 1378 O O . LYS A 1 185 ? -7.877 -16.250 8.228 1.00 97.00 185 LYS A O 1
ATOM 1383 N N . ALA A 1 186 ? -5.765 -16.709 7.610 1.00 97.00 186 ALA A N 1
ATOM 1384 C CA . ALA A 1 186 ? -5.677 -17.995 8.302 1.00 97.00 186 ALA A CA 1
ATOM 1385 C C . ALA A 1 186 ? -5.752 -17.863 9.835 1.00 97.00 186 ALA A C 1
ATOM 1387 O O . ALA A 1 186 ? -6.252 -18.759 10.509 1.00 97.00 186 ALA A O 1
ATOM 1388 N N . SER A 1 187 ? -5.258 -16.749 10.382 1.00 95.62 187 SER A N 1
ATOM 1389 C CA . SER A 1 187 ? -5.275 -16.443 11.822 1.00 95.62 187 SER A CA 1
ATOM 1390 C C . SER A 1 187 ? -6.547 -15.731 12.290 1.00 95.62 187 SER A C 1
ATOM 1392 O O . SER A 1 187 ? -6.742 -15.520 13.487 1.00 95.62 187 SER A O 1
ATOM 1394 N N . ASP A 1 188 ? -7.418 -15.353 11.361 1.00 94.94 188 ASP A N 1
ATOM 1395 C CA . ASP A 1 188 ? -8.593 -14.543 11.617 1.00 94.94 188 ASP A CA 1
ATOM 1396 C C . ASP A 1 188 ? -9.840 -15.421 11.781 1.00 94.94 188 ASP A C 1
ATOM 1398 O O . ASP A 1 188 ? -10.276 -16.092 10.846 1.00 94.94 188 ASP A O 1
ATOM 1402 N N . SER A 1 189 ? -10.460 -15.373 12.963 1.00 93.19 189 SER A N 1
ATOM 1403 C CA . SER A 1 189 ? -11.654 -16.165 13.292 1.00 93.19 189 SER A CA 1
ATOM 1404 C C . SER A 1 189 ? -12.859 -15.873 12.396 1.00 93.19 189 SER A C 1
ATOM 1406 O O . SER A 1 189 ? -13.724 -16.730 12.238 1.00 93.19 189 SER A O 1
ATOM 1408 N N . ALA A 1 190 ? -12.908 -14.690 11.779 1.00 93.06 190 ALA A N 1
ATOM 1409 C CA . ALA A 1 190 ? -13.913 -14.329 10.783 1.00 93.06 190 ALA A CA 1
ATOM 1410 C C . ALA A 1 190 ? -13.306 -14.167 9.375 1.00 93.06 190 ALA A C 1
ATOM 1412 O O . ALA A 1 190 ? -13.921 -13.577 8.491 1.00 93.06 190 ALA A O 1
ATOM 1413 N N . GLY A 1 191 ? -12.122 -14.737 9.121 1.00 90.12 191 GLY A N 1
ATOM 1414 C CA . GLY A 1 191 ? -11.409 -14.631 7.844 1.00 90.12 191 GLY A CA 1
ATOM 1415 C C . GLY A 1 191 ? -12.166 -15.204 6.638 1.00 90.12 191 GLY A C 1
ATOM 1416 O O . GLY A 1 191 ? -11.867 -14.834 5.505 1.00 90.12 191 GLY A O 1
ATOM 1417 N N . ALA A 1 192 ? -13.159 -16.072 6.863 1.00 88.81 192 ALA A N 1
ATOM 1418 C CA . ALA A 1 192 ? -14.026 -16.602 5.809 1.00 88.81 192 ALA A CA 1
ATOM 1419 C C . ALA A 1 192 ? -15.061 -15.582 5.299 1.00 88.81 192 ALA A C 1
ATOM 1421 O O . ALA A 1 192 ? -15.395 -15.610 4.118 1.00 88.81 192 ALA A O 1
ATOM 1422 N N . CYS A 1 193 ? -15.561 -14.692 6.163 1.00 90.38 193 CYS A N 1
ATOM 1423 C CA . CYS A 1 193 ? -16.592 -13.704 5.820 1.00 90.38 193 CYS A CA 1
ATOM 1424 C C . CYS A 1 193 ? -16.076 -12.259 5.798 1.00 90.38 193 CYS A C 1
ATOM 1426 O O . CYS A 1 193 ? -16.741 -11.378 5.258 1.00 90.38 193 CYS A O 1
ATOM 1428 N N . ARG A 1 194 ? -14.886 -11.999 6.346 1.00 92.88 194 ARG A N 1
ATOM 1429 C CA . ARG A 1 194 ? -14.266 -10.679 6.319 1.00 92.88 194 ARG A CA 1
ATOM 1430 C C . ARG A 1 194 ? -13.623 -10.402 4.968 1.00 92.88 194 ARG A C 1
ATOM 1432 O O . ARG A 1 194 ? -12.653 -11.050 4.578 1.00 92.88 194 ARG A O 1
ATOM 1439 N N . GLN A 1 195 ? -14.143 -9.384 4.293 1.00 93.62 195 GLN A N 1
ATOM 1440 C CA . GLN A 1 195 ? -13.567 -8.855 3.062 1.00 93.62 195 GLN A CA 1
ATOM 1441 C C . GLN A 1 195 ? -12.173 -8.278 3.343 1.00 93.62 195 GLN A C 1
ATOM 1443 O O . GLN A 1 195 ? -11.972 -7.607 4.360 1.00 93.62 195 GLN A O 1
ATOM 1448 N N . LYS A 1 196 ? -11.217 -8.536 2.444 1.00 95.50 196 LYS A N 1
ATOM 1449 C CA . LYS A 1 196 ? -9.847 -8.021 2.551 1.00 95.50 196 LYS A CA 1
ATOM 1450 C C . LYS A 1 196 ? -9.461 -7.257 1.290 1.00 95.50 196 LYS A C 1
ATOM 1452 O O . LYS A 1 196 ? -9.669 -7.735 0.170 1.00 95.50 196 LYS A O 1
ATOM 1457 N N . PHE A 1 197 ? -8.886 -6.081 1.499 1.00 96.44 197 PHE A N 1
ATOM 1458 C CA . PHE A 1 197 ? -8.548 -5.122 0.459 1.00 96.44 197 PHE A CA 1
ATOM 1459 C C . PHE A 1 197 ? -7.051 -4.812 0.462 1.00 96.44 197 PHE A C 1
ATOM 1461 O O . PHE A 1 197 ? -6.428 -4.714 1.519 1.00 96.44 197 PHE A O 1
ATOM 1468 N N . VAL A 1 198 ? -6.487 -4.599 -0.722 1.00 97.88 198 VAL A N 1
ATOM 1469 C CA . VAL A 1 198 ? -5.169 -3.989 -0.918 1.00 97.88 198 VAL A CA 1
ATOM 1470 C C . VAL A 1 198 ? -5.387 -2.606 -1.507 1.00 97.88 198 VAL A C 1
ATOM 1472 O O . VAL A 1 198 ? -6.018 -2.484 -2.551 1.00 97.88 198 VAL A O 1
ATOM 1475 N N . ILE A 1 199 ? -4.851 -1.575 -0.861 1.00 96.56 199 ILE A N 1
ATOM 1476 C CA . ILE A 1 199 ? -4.820 -0.208 -1.383 1.00 96.56 199 ILE A CA 1
ATOM 1477 C C . ILE A 1 199 ? -3.369 0.088 -1.749 1.00 96.56 199 ILE A C 1
ATOM 1479 O O . ILE A 1 199 ? -2.563 0.456 -0.894 1.00 96.56 199 ILE A O 1
ATOM 1483 N N . LEU A 1 200 ? -3.025 -0.134 -3.014 1.00 95.62 200 LEU A N 1
ATOM 1484 C CA . LEU A 1 200 ? -1.699 0.132 -3.553 1.00 95.62 200 LEU A CA 1
ATOM 1485 C C . LEU A 1 200 ? -1.598 1.603 -3.955 1.00 95.62 200 LEU A C 1
ATOM 1487 O O . LEU A 1 200 ? -2.341 2.058 -4.820 1.00 95.62 200 LEU A O 1
ATOM 1491 N N . ILE A 1 201 ? -0.657 2.333 -3.366 1.00 94.38 201 ILE A N 1
ATOM 1492 C CA . ILE A 1 201 ? -0.385 3.735 -3.692 1.00 94.38 201 ILE A CA 1
ATOM 1493 C C . ILE A 1 201 ? 1.024 3.814 -4.270 1.00 94.38 201 ILE A C 1
ATOM 1495 O O . ILE A 1 201 ? 1.974 3.497 -3.562 1.00 94.38 201 ILE A O 1
ATOM 1499 N N . THR A 1 202 ? 1.168 4.204 -5.536 1.00 91.69 202 THR A N 1
ATOM 1500 C CA . THR A 1 202 ? 2.448 4.158 -6.274 1.00 91.69 202 THR A CA 1
ATOM 1501 C C . THR A 1 202 ? 2.530 5.243 -7.336 1.00 91.69 202 THR A C 1
ATOM 1503 O O . THR A 1 202 ? 1.504 5.751 -7.760 1.00 91.69 202 THR A O 1
ATOM 1506 N N . ASP A 1 203 ? 3.716 5.627 -7.794 1.00 82.31 203 ASP A N 1
ATOM 1507 C CA . ASP A 1 203 ? 3.861 6.423 -9.022 1.00 82.31 203 ASP A CA 1
ATOM 1508 C C . ASP A 1 203 ? 4.257 5.590 -10.247 1.00 82.31 203 ASP A C 1
ATOM 1510 O O . ASP A 1 203 ? 4.331 6.089 -11.370 1.00 82.31 203 ASP A O 1
ATOM 1514 N N . GLY A 1 204 ? 4.342 4.277 -10.042 1.00 74.62 204 GLY A N 1
ATOM 1515 C CA . GLY A 1 204 ? 4.326 3.269 -11.081 1.00 74.62 204 GLY A CA 1
ATOM 1516 C C . GLY A 1 204 ? 5.700 2.750 -11.493 1.00 74.62 204 GLY A C 1
ATOM 1517 O O . GLY A 1 204 ? 6.734 3.089 -10.938 1.00 74.62 204 GLY A O 1
ATOM 1518 N N . ALA A 1 205 ? 5.642 1.861 -12.491 1.00 79.94 205 ALA A N 1
ATOM 1519 C CA . ALA A 1 205 ? 6.748 1.155 -13.140 1.00 79.94 205 ALA A CA 1
ATOM 1520 C C . ALA A 1 205 ? 7.668 0.352 -12.205 1.00 79.94 205 ALA A C 1
ATOM 1522 O O . ALA A 1 205 ? 8.637 0.852 -11.653 1.00 79.94 205 ALA A O 1
ATOM 1523 N N . ASP A 1 206 ? 7.426 -0.959 -12.138 1.00 89.94 206 ASP A N 1
ATOM 1524 C CA . ASP A 1 206 ? 8.376 -1.878 -11.517 1.00 89.94 206 ASP A CA 1
ATOM 1525 C C . ASP A 1 206 ? 9.769 -1.801 -12.179 1.00 89.94 206 ASP A C 1
ATOM 1527 O O . ASP A 1 206 ? 9.892 -1.866 -13.412 1.00 89.94 206 ASP A O 1
ATOM 1531 N N . THR A 1 207 ? 10.815 -1.692 -11.356 1.00 91.75 207 THR A N 1
ATOM 1532 C CA . THR A 1 207 ? 12.208 -1.539 -11.800 1.00 91.75 207 THR A CA 1
ATOM 1533 C C . THR A 1 207 ? 13.095 -2.767 -11.560 1.00 91.75 207 THR A C 1
ATOM 1535 O O . THR A 1 207 ? 14.223 -2.781 -12.053 1.00 91.75 207 THR A O 1
ATOM 1538 N N . TYR A 1 208 ? 12.625 -3.793 -10.840 1.00 94.25 208 TYR A N 1
ATOM 1539 C CA . TYR A 1 208 ? 13.456 -4.916 -10.359 1.00 94.25 208 TYR A CA 1
ATOM 1540 C C . TYR A 1 208 ? 13.002 -6.303 -10.813 1.00 94.25 208 TYR A C 1
ATOM 1542 O O . TYR A 1 208 ? 13.829 -7.208 -10.948 1.00 94.25 208 TYR A O 1
ATOM 1550 N N . ALA A 1 209 ? 11.713 -6.502 -11.080 1.00 91.50 209 ALA A N 1
ATOM 1551 C CA . ALA A 1 209 ? 11.207 -7.777 -11.563 1.00 91.50 209 ALA A CA 1
ATOM 1552 C C . ALA A 1 209 ? 11.890 -8.181 -12.883 1.00 91.50 209 ALA A C 1
ATOM 1554 O O . ALA A 1 209 ? 12.481 -7.362 -13.585 1.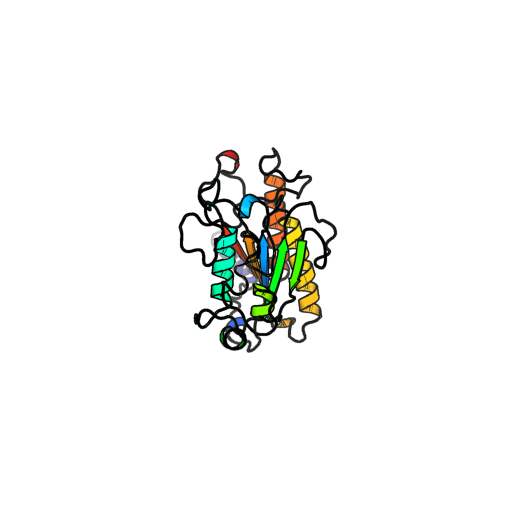00 91.50 209 ALA A O 1
ATOM 1555 N N . CYS A 1 210 ? 11.808 -9.458 -13.256 1.00 91.88 210 CYS A N 1
ATOM 1556 C CA . CYS A 1 210 ? 12.291 -9.939 -14.558 1.00 91.88 210 CYS A CA 1
ATOM 1557 C C . CYS A 1 210 ? 13.728 -9.483 -14.915 1.00 91.88 210 CYS A C 1
ATOM 1559 O O . CYS A 1 210 ? 13.962 -9.082 -16.053 1.00 91.88 210 CYS A O 1
ATOM 1561 N N . SER A 1 211 ? 14.658 -9.536 -13.953 1.00 91.25 211 SER A N 1
ATOM 1562 C CA . SER A 1 211 ? 16.062 -9.101 -14.102 1.00 91.25 211 SER A CA 1
ATOM 1563 C C . SER A 1 211 ? 16.269 -7.588 -14.252 1.00 91.25 211 SER A C 1
ATOM 1565 O O . SER A 1 211 ? 17.288 -7.166 -14.793 1.00 91.25 211 SER A O 1
ATOM 1567 N N . GLY A 1 212 ? 15.329 -6.774 -13.764 1.00 90.81 212 GLY A N 1
ATOM 1568 C CA . GLY A 1 212 ? 15.486 -5.326 -13.718 1.00 90.81 212 GLY A CA 1
ATOM 1569 C C . GLY A 1 212 ? 16.607 -4.876 -12.777 1.00 90.81 212 GLY A C 1
ATOM 1570 O O . GLY A 1 212 ? 16.843 -5.484 -11.733 1.00 90.81 212 GLY A O 1
ATOM 1571 N N . ASP A 1 213 ? 17.283 -3.791 -13.144 1.00 90.56 213 ASP A N 1
ATOM 1572 C CA . ASP A 1 213 ? 18.443 -3.247 -12.426 1.00 90.56 213 ASP A CA 1
ATOM 1573 C C . ASP A 1 213 ? 18.119 -2.095 -11.454 1.00 90.56 213 ASP A C 1
ATOM 1575 O O . ASP A 1 213 ? 19.024 -1.523 -10.849 1.00 90.56 213 ASP A O 1
ATOM 1579 N N . GLY A 1 214 ? 16.841 -1.746 -11.282 1.00 89.25 214 GLY A N 1
ATOM 1580 C CA . GLY A 1 214 ? 16.418 -0.593 -10.484 1.00 89.25 214 GLY A CA 1
ATOM 1581 C C . GLY A 1 214 ? 16.177 0.685 -11.292 1.00 89.25 214 GLY A C 1
ATOM 1582 O O . GLY A 1 214 ? 15.657 1.652 -10.741 1.00 89.25 214 GLY A O 1
ATOM 1583 N N . SER A 1 215 ? 16.465 0.692 -12.597 1.00 86.31 215 SER A N 1
ATOM 1584 C CA . SER A 1 215 ? 16.125 1.796 -13.500 1.00 86.31 215 SER A CA 1
ATOM 1585 C C . SER A 1 215 ? 14.782 1.588 -14.213 1.00 86.31 215 SER A C 1
ATOM 1587 O O . SER A 1 215 ? 14.347 0.465 -14.472 1.00 86.31 215 SER A O 1
ATOM 1589 N N . GLU A 1 216 ? 14.103 2.675 -14.577 1.00 79.88 216 GLU A N 1
ATOM 1590 C CA . GLU A 1 216 ? 12.804 2.599 -15.261 1.00 79.88 216 GLU A CA 1
ATOM 1591 C C . GLU A 1 216 ? 12.945 2.258 -16.762 1.00 79.88 216 GLU A C 1
ATOM 1593 O O . GLU A 1 216 ? 12.202 1.437 -17.313 1.00 79.88 216 GLU A O 1
ATOM 1598 N N . ASN A 1 217 ? 13.938 2.855 -17.432 1.00 83.31 217 ASN A N 1
ATOM 1599 C CA . ASN A 1 217 ? 14.092 2.838 -18.889 1.00 83.31 217 ASN A CA 1
ATOM 1600 C C . ASN A 1 217 ? 15.003 1.705 -19.389 1.00 83.31 217 ASN A C 1
ATOM 1602 O O . ASN A 1 217 ? 16.088 1.955 -19.909 1.00 83.31 217 ASN A O 1
ATOM 1606 N N . GLN A 1 218 ? 14.536 0.459 -19.291 1.00 85.75 218 GLN A N 1
ATOM 1607 C CA . GLN A 1 218 ? 15.235 -0.706 -19.858 1.00 85.75 218 GLN A CA 1
ATOM 1608 C C . GLN A 1 218 ? 14.444 -1.308 -21.031 1.00 85.75 218 GLN A C 1
ATOM 1610 O O . GLN A 1 218 ? 13.213 -1.244 -21.064 1.00 85.75 218 GLN A O 1
ATOM 1615 N N . SER A 1 219 ? 15.135 -1.936 -21.986 1.00 86.44 219 SER A N 1
ATOM 1616 C CA . SER A 1 219 ? 14.540 -2.455 -23.233 1.00 86.44 219 SER A CA 1
ATOM 1617 C C . SER A 1 219 ? 13.432 -3.494 -23.021 1.00 86.44 219 SER A C 1
ATOM 1619 O O . SER A 1 219 ? 12.545 -3.638 -23.863 1.00 86.44 219 SER A O 1
ATOM 1621 N N . ASP A 1 220 ? 13.435 -4.193 -21.886 1.00 86.31 220 ASP A N 1
ATOM 1622 C CA . ASP A 1 220 ? 12.470 -5.236 -21.556 1.00 86.31 220 ASP A CA 1
ATOM 1623 C C . ASP A 1 220 ? 11.48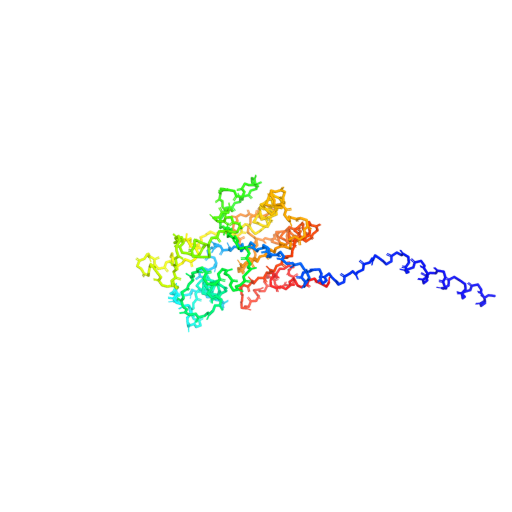1 -4.867 -20.440 1.00 86.31 220 ASP A C 1
ATOM 1625 O O . ASP A 1 220 ? 10.808 -5.741 -19.887 1.00 86.31 220 ASP A O 1
ATOM 1629 N N . MET A 1 221 ? 11.305 -3.567 -20.176 1.00 83.88 221 MET A N 1
ATOM 1630 C CA . MET A 1 221 ? 10.364 -3.025 -19.182 1.00 83.88 221 MET A CA 1
ATOM 1631 C C . MET A 1 221 ? 8.939 -3.595 -19.268 1.00 83.88 221 MET A C 1
ATOM 1633 O O . MET A 1 221 ? 8.249 -3.711 -18.258 1.00 83.88 221 MET A O 1
ATOM 1637 N N . TYR A 1 222 ? 8.491 -4.022 -20.452 1.00 83.38 222 TYR A N 1
ATOM 1638 C CA . TYR A 1 222 ? 7.185 -4.659 -20.632 1.00 83.38 222 TYR A CA 1
ATOM 1639 C C . TYR A 1 222 ? 7.039 -5.978 -19.850 1.00 83.38 222 TYR A C 1
ATOM 1641 O O . TYR A 1 222 ? 5.924 -6.332 -19.468 1.00 83.38 222 TYR A O 1
ATOM 1649 N N . LYS A 1 223 ? 8.133 -6.714 -19.594 1.00 88.62 223 LYS A N 1
ATOM 1650 C CA . LYS A 1 223 ? 8.103 -7.953 -18.801 1.00 88.62 223 LYS A CA 1
ATOM 1651 C C . LYS A 1 223 ? 7.733 -7.654 -17.352 1.00 88.62 223 LYS A C 1
ATOM 1653 O O . LYS A 1 223 ? 6.781 -8.240 -16.849 1.00 88.62 223 LYS A O 1
ATOM 1658 N N . ARG A 1 224 ? 8.402 -6.669 -16.744 1.00 88.50 224 ARG A N 1
ATOM 1659 C CA . ARG A 1 224 ? 8.140 -6.201 -15.373 1.00 88.50 224 ARG A CA 1
ATOM 1660 C C . ARG A 1 224 ? 6.705 -5.740 -15.183 1.00 88.50 224 ARG A C 1
ATOM 1662 O O . ARG A 1 224 ? 6.046 -6.105 -14.220 1.00 88.50 224 ARG A O 1
ATOM 1669 N N . ARG A 1 225 ? 6.182 -5.014 -16.169 1.00 82.75 225 ARG A N 1
ATOM 1670 C CA . ARG A 1 225 ? 4.790 -4.547 -16.175 1.00 82.75 225 ARG A CA 1
ATOM 1671 C C . ARG A 1 225 ? 3.786 -5.695 -16.161 1.00 82.75 225 ARG A C 1
ATOM 1673 O O . ARG A 1 225 ? 2.844 -5.675 -15.376 1.00 82.75 225 ARG A O 1
ATOM 1680 N N . ARG A 1 226 ? 4.009 -6.714 -16.995 1.00 87.19 226 ARG A N 1
ATOM 1681 C CA . ARG A 1 226 ? 3.170 -7.921 -16.990 1.00 87.19 226 ARG A CA 1
ATOM 1682 C C . ARG A 1 226 ? 3.289 -8.689 -15.680 1.00 87.19 226 ARG A C 1
ATOM 1684 O O . ARG A 1 226 ? 2.277 -9.198 -15.216 1.00 87.19 226 ARG A O 1
ATOM 1691 N N . GLU A 1 227 ? 4.473 -8.724 -15.074 1.00 91.44 227 GLU A N 1
ATOM 1692 C CA . GLU A 1 227 ? 4.665 -9.367 -13.773 1.00 91.44 227 GLU A CA 1
ATOM 1693 C C . GLU A 1 227 ? 3.871 -8.655 -12.671 1.00 91.44 227 GLU A C 1
ATOM 1695 O O . GLU A 1 227 ? 3.152 -9.312 -11.925 1.00 91.44 227 GLU A O 1
ATOM 1700 N N . THR A 1 228 ? 3.882 -7.318 -12.617 1.00 90.50 228 THR A N 1
ATOM 1701 C CA . THR A 1 228 ? 3.017 -6.562 -11.694 1.00 90.50 228 THR A CA 1
ATOM 1702 C C . THR A 1 228 ? 1.542 -6.939 -11.864 1.00 90.50 228 THR A C 1
ATOM 1704 O O . THR A 1 228 ? 0.862 -7.229 -10.879 1.00 90.50 228 THR A O 1
ATOM 1707 N N . VAL A 1 229 ? 1.043 -6.973 -13.106 1.00 89.44 229 VAL A N 1
ATOM 1708 C CA . VAL A 1 229 ? -0.353 -7.347 -13.397 1.00 89.44 229 VAL A CA 1
ATOM 1709 C C . VAL A 1 229 ? -0.633 -8.792 -12.984 1.00 89.44 229 VAL A C 1
ATOM 1711 O O . VAL A 1 229 ? -1.680 -9.066 -12.402 1.00 89.44 229 VAL A O 1
ATOM 1714 N N . ALA A 1 230 ? 0.304 -9.712 -13.220 1.00 92.12 230 ALA A N 1
ATOM 1715 C CA . ALA A 1 230 ? 0.181 -11.102 -12.794 1.00 92.12 230 ALA A CA 1
ATOM 1716 C C . ALA A 1 230 ? 0.085 -11.226 -11.263 1.00 92.12 230 ALA A C 1
ATOM 1718 O O . ALA A 1 230 ? -0.720 -12.011 -10.764 1.00 92.12 230 ALA A O 1
ATOM 1719 N N . LYS A 1 231 ? 0.838 -10.419 -10.505 1.00 94.69 231 LYS A N 1
ATOM 1720 C CA . LYS A 1 231 ? 0.758 -10.397 -9.034 1.00 94.69 231 LYS A CA 1
ATOM 1721 C C . LYS A 1 231 ? -0.527 -9.756 -8.516 1.00 94.69 231 LYS A C 1
ATOM 1723 O O . LYS A 1 231 ? -1.119 -10.284 -7.578 1.00 94.69 231 LYS A O 1
ATOM 1728 N N . ALA A 1 232 ? -1.009 -8.689 -9.154 1.00 92.62 232 ALA A N 1
ATOM 1729 C CA . ALA A 1 232 ? -2.326 -8.123 -8.853 1.00 92.62 232 ALA A CA 1
ATOM 1730 C C . ALA A 1 232 ? -3.447 -9.141 -9.128 1.00 92.62 232 ALA A C 1
ATOM 1732 O O . ALA A 1 232 ? -4.341 -9.320 -8.303 1.00 92.62 232 ALA A O 1
ATOM 1733 N N . LYS A 1 233 ? -3.354 -9.883 -10.239 1.00 92.81 233 LYS A N 1
ATOM 1734 C CA . LYS A 1 233 ? -4.261 -10.996 -10.536 1.00 92.81 233 LYS A CA 1
ATOM 1735 C C . LYS A 1 233 ? -4.173 -12.103 -9.483 1.00 92.81 233 LYS A C 1
ATOM 1737 O O . LYS A 1 233 ? -5.208 -12.598 -9.065 1.00 92.81 233 LYS A O 1
ATOM 1742 N N . ALA A 1 234 ? -2.982 -12.463 -9.009 1.00 96.31 234 ALA A N 1
ATOM 1743 C CA . ALA A 1 234 ? -2.830 -13.483 -7.970 1.00 96.31 234 ALA A CA 1
ATOM 1744 C C . ALA A 1 234 ? -3.489 -13.091 -6.631 1.00 96.31 234 ALA A C 1
ATOM 1746 O O . ALA A 1 234 ? -3.949 -13.966 -5.899 1.00 96.31 234 ALA A O 1
ATOM 1747 N N . LEU A 1 235 ? -3.541 -11.794 -6.304 1.00 96.56 235 LEU A N 1
ATOM 1748 C CA . LEU A 1 235 ? -4.322 -11.273 -5.176 1.00 96.56 235 LEU A CA 1
ATOM 1749 C C . LEU A 1 235 ? -5.830 -11.412 -5.434 1.00 96.56 235 LEU A C 1
ATOM 1751 O O . LEU A 1 235 ? -6.543 -11.943 -4.584 1.00 96.56 235 LEU A O 1
ATOM 1755 N N . ALA A 1 236 ? -6.297 -10.996 -6.615 1.00 93.25 236 ALA A N 1
ATOM 1756 C CA . ALA A 1 236 ? -7.703 -11.103 -7.007 1.00 93.25 236 ALA A CA 1
ATOM 1757 C C . ALA A 1 236 ? -8.198 -12.559 -7.030 1.00 93.25 236 ALA A C 1
ATOM 1759 O O . ALA A 1 236 ? -9.239 -12.865 -6.454 1.00 93.25 236 ALA A O 1
ATOM 1760 N N . ASP A 1 237 ? -7.412 -13.473 -7.603 1.00 95.44 237 ASP A N 1
ATOM 1761 C CA . ASP A 1 237 ? -7.706 -14.910 -7.659 1.00 95.44 237 ASP A CA 1
ATOM 1762 C C . ASP A 1 237 ? -7.750 -15.550 -6.257 1.00 95.44 237 ASP A C 1
ATOM 1764 O O . ASP A 1 237 ? -8.434 -16.550 -6.053 1.00 95.44 237 ASP A O 1
ATOM 1768 N N . ALA A 1 238 ? -7.058 -14.967 -5.270 1.00 95.69 238 ALA A N 1
ATOM 1769 C CA . ALA A 1 238 ? -7.138 -15.376 -3.864 1.00 95.69 238 ALA A CA 1
ATOM 1770 C C . ALA A 1 238 ? -8.338 -14.766 -3.106 1.00 95.69 238 ALA A C 1
ATOM 1772 O O . ALA A 1 238 ? -8.528 -15.037 -1.916 1.00 95.69 238 ALA A O 1
ATOM 1773 N N . GLY A 1 239 ? -9.164 -13.967 -3.789 1.00 93.81 239 GLY A N 1
ATOM 1774 C CA . GLY A 1 239 ? -10.342 -13.306 -3.230 1.00 93.81 239 GLY A CA 1
ATOM 1775 C C . GLY A 1 239 ? -10.048 -11.970 -2.547 1.00 93.81 239 GLY A C 1
ATOM 1776 O O . GLY A 1 239 ? -10.857 -11.520 -1.736 1.00 93.81 239 GLY A O 1
ATOM 1777 N N . TYR A 1 240 ? -8.904 -11.339 -2.832 1.00 95.81 240 TYR A N 1
ATOM 1778 C CA . TYR A 1 240 ? -8.557 -10.016 -2.308 1.00 95.81 240 TYR A CA 1
ATOM 1779 C C . TYR A 1 240 ? -8.839 -8.930 -3.342 1.00 95.81 240 TYR A C 1
ATOM 1781 O O . TYR A 1 240 ? -8.381 -9.001 -4.481 1.00 95.81 240 TYR A O 1
ATOM 1789 N N . LYS A 1 241 ? -9.564 -7.887 -2.938 1.00 92.81 241 LYS A N 1
ATOM 1790 C CA . LYS A 1 241 ? -9.880 -6.753 -3.816 1.00 92.81 241 LYS A CA 1
ATOM 1791 C C . LYS A 1 241 ? -8.699 -5.782 -3.834 1.00 92.81 241 LYS A C 1
ATOM 1793 O O . LYS A 1 241 ? -8.272 -5.317 -2.780 1.00 92.81 241 LYS A O 1
ATOM 1798 N N . VAL A 1 242 ? -8.158 -5.484 -5.014 1.00 92.12 242 VAL A N 1
ATOM 1799 C CA . VAL A 1 242 ? -6.986 -4.609 -5.174 1.00 92.12 242 VAL A CA 1
ATOM 1800 C C . VAL A 1 242 ? -7.418 -3.284 -5.788 1.00 92.12 242 VAL A C 1
ATOM 1802 O O . VAL A 1 242 ? -7.880 -3.246 -6.924 1.00 92.12 242 VAL A O 1
ATOM 1805 N N . PHE A 1 243 ? -7.227 -2.198 -5.049 1.00 91.50 243 PHE A N 1
ATOM 1806 C CA . PHE A 1 243 ? -7.357 -0.834 -5.537 1.00 91.50 243 PHE A CA 1
ATOM 1807 C C . PHE A 1 243 ? -5.973 -0.259 -5.771 1.00 91.50 243 PHE A C 1
ATOM 1809 O O . PHE A 1 243 ? -5.094 -0.390 -4.918 1.00 91.50 243 PHE A O 1
ATOM 1816 N N . VAL A 1 244 ? -5.786 0.400 -6.910 1.00 88.44 244 VAL A N 1
ATOM 1817 C CA . VAL A 1 244 ? -4.525 1.066 -7.209 1.00 88.44 244 VAL A CA 1
ATOM 1818 C C . VAL A 1 244 ? -4.747 2.552 -7.425 1.00 88.44 244 VAL A C 1
ATOM 1820 O O . VAL A 1 244 ? -5.510 2.971 -8.290 1.00 88.44 244 VAL A O 1
ATOM 1823 N N . ILE A 1 245 ? -4.038 3.343 -6.632 1.00 89.12 245 ILE A N 1
ATOM 1824 C CA . ILE A 1 245 ? -3.980 4.794 -6.702 1.00 89.12 245 ILE A CA 1
ATOM 1825 C C . ILE A 1 245 ? -2.603 5.128 -7.254 1.00 89.12 245 ILE A C 1
ATOM 1827 O O . ILE A 1 245 ? -1.597 5.012 -6.552 1.00 89.12 245 ILE A O 1
ATOM 1831 N N . GLY A 1 246 ? -2.549 5.484 -8.533 1.00 85.62 246 GLY A N 1
ATOM 1832 C CA . GLY A 1 246 ? -1.284 5.815 -9.171 1.00 85.62 246 GLY A CA 1
ATOM 1833 C C . GLY A 1 246 ? -1.100 7.313 -9.390 1.00 85.62 246 GLY A C 1
ATOM 1834 O O . GLY A 1 246 ? -2.025 8.010 -9.806 1.00 85.62 246 GLY A O 1
ATOM 1835 N N . PHE A 1 247 ? 0.109 7.796 -9.135 1.00 81.00 247 PHE A N 1
ATOM 1836 C CA . PHE A 1 247 ? 0.518 9.158 -9.444 1.00 81.00 247 PHE A CA 1
ATOM 1837 C C . PHE A 1 247 ? 1.180 9.228 -10.817 1.00 81.00 247 PHE A C 1
ATOM 1839 O O . PHE A 1 247 ? 2.054 8.436 -11.146 1.00 81.00 247 PHE A O 1
ATOM 1846 N N . GLY A 1 248 ? 0.804 10.229 -11.602 1.00 68.88 248 GLY A N 1
ATOM 1847 C CA . GLY A 1 248 ? 1.402 10.509 -12.897 1.00 68.88 248 GLY A CA 1
ATOM 1848 C C . GLY A 1 248 ? 0.772 11.752 -13.507 1.00 68.88 248 GLY A C 1
ATOM 1849 O O . GLY A 1 248 ? -0.295 12.183 -13.073 1.00 68.88 248 GLY A O 1
ATOM 1850 N N . ALA A 1 249 ? 1.437 12.329 -14.500 1.00 63.78 249 ALA A N 1
ATOM 1851 C CA . ALA A 1 249 ? 0.863 13.393 -15.315 1.00 63.78 249 ALA A CA 1
ATOM 1852 C C . ALA A 1 249 ? 0.855 12.976 -16.780 1.00 63.78 249 ALA A C 1
ATOM 1854 O O . ALA A 1 249 ? -0.171 12.512 -17.270 1.00 63.78 249 ALA A O 1
ATOM 1855 N N . ASP A 1 250 ? 2.020 13.032 -17.430 1.00 58.56 250 ASP A N 1
ATOM 1856 C CA . ASP A 1 250 ? 2.179 12.677 -18.837 1.00 58.56 250 ASP A CA 1
ATOM 1857 C C . ASP A 1 250 ? 2.914 11.348 -19.002 1.00 58.56 250 ASP A C 1
ATOM 1859 O O . ASP A 1 250 ? 3.992 11.145 -18.447 1.00 58.56 250 ASP A O 1
ATOM 1863 N N . MET A 1 251 ? 2.348 10.447 -19.811 1.00 58.41 251 MET A N 1
ATOM 1864 C CA . MET A 1 251 ? 2.992 9.189 -20.185 1.00 58.41 251 MET A CA 1
ATOM 1865 C C . MET A 1 251 ? 4.166 9.478 -21.142 1.00 58.41 251 MET A C 1
ATOM 1867 O O . MET A 1 251 ? 3.915 9.870 -22.294 1.00 58.41 251 MET A O 1
ATOM 1871 N N . PRO A 1 252 ? 5.435 9.256 -20.733 1.00 62.47 252 PRO A N 1
ATOM 1872 C CA . PRO A 1 252 ? 6.576 9.408 -21.627 1.00 62.47 252 PRO A CA 1
ATOM 1873 C C . PRO A 1 252 ? 6.392 8.540 -22.872 1.00 62.47 252 PRO A C 1
ATOM 1875 O O . PRO A 1 252 ? 5.805 7.458 -22.819 1.00 62.47 252 PRO A O 1
ATOM 1878 N N . THR A 1 253 ? 6.890 8.993 -24.022 1.00 65.19 253 THR A N 1
ATOM 1879 C CA . THR A 1 253 ? 6.649 8.311 -25.306 1.00 65.19 253 THR A CA 1
ATOM 1880 C C . THR A 1 253 ? 7.130 6.857 -25.310 1.00 65.19 253 THR A C 1
ATOM 1882 O O . THR A 1 253 ? 6.471 6.013 -25.910 1.00 65.19 253 THR A O 1
ATOM 1885 N N . CYS A 1 254 ? 8.209 6.538 -24.587 1.00 61.44 254 CYS A N 1
ATOM 1886 C CA . CYS A 1 254 ? 8.692 5.164 -24.401 1.00 61.44 254 CYS A CA 1
ATOM 1887 C C . CYS A 1 254 ? 7.725 4.267 -23.604 1.00 61.44 254 CYS A C 1
ATOM 1889 O O . CYS A 1 254 ? 7.814 3.044 -23.689 1.00 61.44 254 CYS A O 1
ATOM 1891 N N . LEU A 1 255 ? 6.798 4.858 -22.845 1.00 58.59 255 LEU A N 1
ATOM 1892 C CA . LEU A 1 255 ? 5.801 4.148 -22.046 1.00 58.59 255 LEU A CA 1
ATOM 1893 C C . LEU A 1 255 ? 4.468 3.987 -22.785 1.00 58.59 255 LEU A C 1
ATOM 1895 O O . LEU A 1 255 ? 3.703 3.071 -22.466 1.00 58.59 255 LEU A O 1
ATOM 1899 N N . LYS A 1 256 ? 4.201 4.809 -23.809 1.00 57.12 256 LYS A N 1
ATOM 1900 C CA . LYS A 1 256 ? 2.986 4.710 -24.632 1.00 57.12 256 LYS A CA 1
ATOM 1901 C C . LYS A 1 256 ? 2.847 3.297 -25.198 1.00 57.12 256 LYS A C 1
ATOM 1903 O O . LYS A 1 256 ? 3.756 2.790 -25.845 1.00 57.12 256 LYS A O 1
ATOM 1908 N N . ARG A 1 257 ? 1.673 2.683 -24.983 1.00 52.78 257 ARG A N 1
ATOM 1909 C CA . ARG A 1 257 ? 1.303 1.317 -25.431 1.00 52.78 257 ARG A CA 1
ATOM 1910 C C . ARG A 1 257 ? 1.981 0.172 -24.682 1.00 52.78 257 ARG A C 1
ATOM 1912 O O . ARG A 1 257 ? 1.888 -0.979 -25.100 1.00 52.78 257 ARG A O 1
ATOM 1919 N N . THR A 1 258 ? 2.628 0.464 -23.564 1.00 51.38 258 THR A N 1
ATOM 1920 C CA . THR A 1 258 ? 3.027 -0.575 -22.622 1.00 51.38 258 THR A CA 1
ATOM 1921 C C . THR A 1 258 ? 1.947 -0.712 -21.558 1.00 51.38 258 THR A C 1
ATOM 1923 O O . THR A 1 258 ? 1.329 0.271 -21.158 1.00 51.38 258 THR A O 1
ATOM 1926 N N . LEU A 1 259 ? 1.667 -1.947 -21.153 1.00 51.38 259 LEU A N 1
ATOM 1927 C CA . LEU A 1 259 ? 0.567 -2.308 -20.260 1.00 51.38 259 LEU A CA 1
ATOM 1928 C C . LEU A 1 259 ? 0.911 -1.913 -18.815 1.00 51.38 259 LEU A C 1
ATOM 1930 O O . LEU A 1 259 ? 1.107 -2.774 -17.969 1.00 51.38 259 LEU A O 1
ATOM 1934 N N . ASN A 1 260 ? 1.122 -0.622 -18.549 1.00 51.94 260 ASN A N 1
ATOM 1935 C CA . ASN A 1 260 ? 1.125 -0.096 -17.192 1.00 51.94 260 ASN A CA 1
ATOM 1936 C C . ASN A 1 260 ? 0.908 1.420 -17.180 1.00 51.94 260 ASN A C 1
ATOM 1938 O O . ASN A 1 260 ? 1.806 2.195 -17.495 1.00 51.94 260 ASN A O 1
ATOM 1942 N N . TRP A 1 261 ? -0.265 1.816 -16.705 1.00 49.91 261 TRP A N 1
ATOM 1943 C CA . TRP A 1 261 ? -0.310 2.412 -15.380 1.00 49.91 261 TRP A CA 1
ATOM 1944 C C . TRP A 1 261 ? -1.199 1.535 -14.517 1.00 49.91 261 TRP A C 1
ATOM 1946 O O . TRP A 1 261 ? -2.299 1.173 -14.934 1.00 49.91 261 TRP A O 1
ATOM 1956 N N . ALA A 1 262 ? -0.749 1.234 -13.303 1.00 50.91 262 ALA A N 1
ATOM 1957 C CA . ALA A 1 262 ? -1.575 0.536 -12.335 1.00 50.91 262 ALA A CA 1
ATOM 1958 C C . ALA A 1 262 ? -2.862 1.343 -12.004 1.00 50.91 262 ALA A C 1
ATOM 1960 O O . ALA A 1 262 ? -3.853 0.754 -11.603 1.00 50.91 262 ALA A O 1
ATOM 1961 N N . VAL A 1 263 ? -2.891 2.653 -12.318 1.00 43.09 263 VAL A N 1
ATOM 1962 C CA . VAL A 1 263 ? -4.060 3.568 -12.308 1.00 43.09 263 VAL A CA 1
ATOM 1963 C C . VAL A 1 263 ? -5.255 3.074 -13.135 1.00 43.09 263 VAL A C 1
ATOM 1965 O O . VAL A 1 263 ? -6.389 3.429 -12.834 1.00 43.09 263 VAL A O 1
ATOM 1968 N N . LEU A 1 264 ? -5.033 2.283 -14.190 1.00 36.50 264 LEU A N 1
ATOM 1969 C CA . LEU A 1 264 ? -6.076 1.914 -15.153 1.00 36.50 264 LEU A CA 1
ATOM 1970 C C . LEU A 1 264 ? -6.399 0.411 -15.125 1.00 36.50 264 LEU A C 1
ATOM 1972 O O . LEU A 1 264 ? -6.555 -0.216 -16.170 1.00 36.50 264 LEU A O 1
ATOM 1976 N N . LEU A 1 265 ? -6.464 -0.189 -13.936 1.00 36.09 265 LEU A N 1
ATOM 1977 C CA . LEU A 1 265 ? -6.926 -1.570 -13.751 1.00 36.09 265 LEU A CA 1
ATOM 1978 C C . LEU A 1 265 ? -8.253 -1.574 -12.986 1.00 36.09 265 LEU A C 1
ATOM 1980 O O . LEU A 1 265 ? -8.332 -2.020 -11.849 1.00 36.09 265 LEU A O 1
ATOM 1984 N N . TRP A 1 266 ? -9.305 -1.078 -13.636 1.00 25.91 266 TRP A N 1
ATOM 1985 C CA . TRP A 1 266 ? -10.667 -1.508 -13.326 1.00 25.91 266 TRP A CA 1
ATOM 1986 C C . TRP A 1 266 ? -10.926 -2.778 -14.137 1.00 25.91 266 TRP A C 1
ATOM 1988 O O . TRP A 1 266 ? -11.007 -2.721 -15.365 1.00 25.91 266 TRP A O 1
ATOM 1998 N N . TRP A 1 267 ? -10.989 -3.928 -13.468 1.00 31.75 267 TRP A N 1
ATOM 1999 C CA . TRP A 1 267 ? -11.501 -5.152 -14.081 1.00 31.75 267 TRP A CA 1
ATOM 2000 C C . TRP A 1 267 ? -13.015 -5.201 -13.869 1.00 31.75 267 TRP A C 1
ATOM 2002 O O . TRP A 1 267 ? -13.483 -4.964 -12.756 1.00 31.75 267 TRP A O 1
ATOM 2012 N N . TYR A 1 268 ? -13.731 -5.440 -14.971 1.00 30.53 268 TYR A N 1
ATOM 2013 C CA . TYR A 1 268 ? -15.151 -5.794 -15.015 1.00 30.53 268 TYR A CA 1
ATOM 2014 C C . TYR A 1 268 ? -15.439 -7.069 -14.221 1.00 30.53 268 TYR A C 1
ATOM 2016 O O . TYR A 1 268 ? -14.564 -7.968 -14.238 1.00 30.53 268 TYR A O 1
#

Organism: NCBI:txid433727